Protein AF-A0A543IJ13-F1 (afdb_monomer)

pLDDT: mean 87.51, std 10.5, range [34.16, 97.38]

Secondary structure (DSSP, 8-state):
-B--TT-GGGTS----TTSSSPPP-TT-HHHHHHHHHHS-HHHHHHHHHHHTTTTB-EEHHHHHHHTTS-TT--S-HHHHHHHHGGGHHHHHHHHT---S-EEE--TT--EEE--HHHHHHHHHHHHHHHHHHTTTSEEEEE--HHHHHHHHHHHHHHTTSS-EEEEEGGG-SSHHHHHHHHHHHHT--GGGGS-HHHHHHT--HHHHTPEEEEESGGGTTTTS-HHHHHHHHHHHHHSTT--TTT---EEEEE-HHHHHT-TTTTSTT---EE--

Radius of gyration: 21.51 Å; Cα contacts (8 Å, |Δi|>4): 461; chains: 1; bounding box: 53×35×59 Å

Nearest PDB structures (foldseek):
  4i5o-assembly1_D  TM=5.307E-01  e=1.132E-02  Escherichia coli K-12
  7tjf-assembly1_E  TM=4.800E-01  e=2.286E-02  Saccharomyces cerevisiae
  7tjj-assembly1_E  TM=5.002E-01  e=5.836E-02  Saccharomyces cerevisiae
  9bcx-assembly1_F  TM=4.927E-01  e=5.190E-02  Saccharomyces cerevisiae
  6em9-assembly1_A  TM=2.939E-01  e=2.677E-01  Staphylococcus aureus RF122

Solvent-accessible surface area (backbone atoms only — not comparable to full-atom values): 14849 Å² total; per-residue (Å²): 93,79,47,62,93,84,42,69,61,79,74,70,42,64,61,57,96,55,59,81,40,51,76,75,51,91,90,40,28,71,45,37,38,55,32,56,68,66,47,54,72,66,36,48,51,53,50,31,59,36,41,78,37,38,21,31,48,43,45,38,60,53,54,35,60,77,65,54,74,56,83,82,65,84,62,59,40,68,61,50,50,53,62,50,50,58,58,44,55,58,28,14,63,78,55,65,29,24,52,73,56,51,33,35,80,48,99,94,46,41,31,37,31,17,49,50,70,39,29,50,34,41,46,39,26,52,49,38,52,47,53,62,76,46,45,36,32,79,43,38,38,49,44,55,76,88,49,48,59,58,36,52,58,49,37,36,63,73,53,76,71,50,64,63,26,66,34,60,12,71,65,14,34,32,68,87,43,28,43,47,46,51,26,58,48,59,67,50,62,77,69,29,44,76,41,73,65,42,34,62,73,64,58,43,76,67,56,22,45,26,31,40,37,27,36,49,34,61,32,43,28,61,76,51,57,70,64,62,45,46,54,55,56,44,46,74,43,68,35,95,72,48,30,84,86,60,37,23,23,39,35,33,30,27,38,67,65,48,60,72,69,26,88,54,62,86,45,99,79,40,74,77,70,41,68,104

Organism: NCBI:txid337895

InterPro domains:
  IPR046301 Protein of unknown function DUF6416 [PF19980] (30-128)

Foldseek 3Di:
DFAAQPRCVVVVFPDDPQQPFDADAPVLLVLLLLLLVQADPLLNLLLLVQLVVARDWDFLVRSCVVSVQPVPPPDDSQVSVCVRCVCNSVSCVVSSHGRQKTWHQDPVGIIIHGHNRSSLSNQLNVVLVVLVVPFLEEAAEADDPVSPVVSQVVNCVVVVDDDEFEAEQLQQQAVLRRQVRLCVRLVFDPQLSPDPVSVLVRDDLSSLQYEYEYEVLLSHNNVDDPVVVCVSVCCQRPDVSNSPVRGYYHYYYYHPVSLVVRPCCPPPPHHDYDGD

Structure (mmCIF, N/CA/C/O backbone):
data_AF-A0A543IJ13-F1
#
_entry.id   AF-A0A543IJ13-F1
#
loop_
_atom_site.group_PDB
_atom_site.id
_atom_site.type_symbol
_atom_site.label_atom_id
_atom_site.label_alt_id
_atom_site.label_comp_id
_atom_site.label_asym_id
_atom_site.label_entity_id
_atom_site.label_seq_id
_atom_site.pdbx_PDB_ins_code
_atom_site.Cartn_x
_atom_site.Cartn_y
_atom_site.Cartn_z
_atom_site.occupancy
_atom_site.B_iso_or_equiv
_atom_site.auth_seq_id
_atom_site.auth_comp_id
_atom_site.auth_asym_id
_atom_site.auth_atom_id
_atom_site.pdbx_PDB_model_num
ATOM 1 N N . MET A 1 1 ? 4.426 14.283 -18.426 1.00 91.62 1 MET A N 1
ATOM 2 C CA . MET A 1 1 ? 3.066 14.287 -19.017 1.00 91.62 1 MET A CA 1
ATOM 3 C C . MET A 1 1 ? 2.284 13.151 -18.387 1.00 91.62 1 MET A C 1
ATOM 5 O O . MET A 1 1 ? 2.881 12.101 -18.197 1.00 91.62 1 MET A O 1
ATOM 9 N N . TYR A 1 2 ? 1.014 13.352 -18.040 1.00 95.12 2 TYR A N 1
ATOM 10 C CA . TYR A 1 2 ? 0.152 12.262 -17.576 1.00 95.12 2 TYR A CA 1
ATOM 11 C C . TYR A 1 2 ? -0.467 11.525 -18.770 1.00 95.12 2 TYR A C 1
ATOM 13 O O . TYR A 1 2 ? -0.908 12.168 -19.723 1.00 95.12 2 TYR A O 1
ATOM 21 N N . LEU A 1 3 ? -0.481 10.197 -18.710 1.00 94.69 3 LEU A N 1
ATOM 22 C CA . LEU A 1 3 ? -1.048 9.288 -19.696 1.00 94.69 3 LEU A CA 1
ATOM 23 C C . LEU A 1 3 ? -2.218 8.532 -19.046 1.00 94.69 3 LEU A C 1
ATOM 25 O O . LEU A 1 3 ? -1.965 7.645 -18.226 1.00 94.69 3 LEU A O 1
ATOM 29 N N . PRO A 1 4 ? -3.480 8.852 -19.389 1.00 91.75 4 PRO A N 1
ATOM 30 C CA . PRO A 1 4 ? -4.612 8.028 -18.974 1.00 91.75 4 PRO A CA 1
ATOM 31 C C . PRO A 1 4 ? -4.503 6.618 -19.571 1.00 91.75 4 PRO A C 1
ATOM 33 O O . PRO A 1 4 ? -3.755 6.385 -20.522 1.00 91.75 4 PRO A O 1
ATOM 36 N N . SER A 1 5 ? -5.230 5.659 -19.007 1.00 89.19 5 SER A N 1
ATOM 37 C CA . SER A 1 5 ? -5.077 4.230 -19.314 1.00 89.19 5 SER A CA 1
ATOM 38 C C . SER A 1 5 ? -5.392 3.868 -20.772 1.00 89.19 5 SER A C 1
ATOM 40 O O . SER A 1 5 ? -4.823 2.921 -21.305 1.00 89.19 5 SER A O 1
ATOM 42 N N . ASP A 1 6 ? -6.246 4.645 -21.440 1.00 91.25 6 ASP A N 1
ATOM 43 C CA . ASP A 1 6 ? -6.631 4.500 -22.849 1.00 91.25 6 ASP A CA 1
ATOM 44 C C . ASP A 1 6 ? -5.772 5.340 -23.814 1.00 91.25 6 ASP A C 1
ATOM 46 O O . ASP A 1 6 ? -6.048 5.401 -25.014 1.00 91.25 6 ASP A O 1
ATOM 50 N N . HIS A 1 7 ? -4.717 5.994 -23.318 1.00 93.50 7 HIS A N 1
ATOM 51 C CA . HIS A 1 7 ? -3.883 6.855 -24.146 1.00 93.50 7 HIS A CA 1
ATOM 52 C C . HIS A 1 7 ? -3.109 6.042 -25.205 1.00 93.50 7 HIS A C 1
ATOM 54 O O . HIS A 1 7 ? -2.369 5.122 -24.849 1.00 93.50 7 HIS A O 1
ATOM 60 N N . PRO A 1 8 ? -3.144 6.423 -26.497 1.00 91.75 8 PRO A N 1
ATOM 61 C CA . PRO A 1 8 ? -2.551 5.629 -27.584 1.00 91.75 8 PRO A CA 1
ATOM 62 C C . PRO A 1 8 ? -1.027 5.458 -27.480 1.00 91.75 8 PRO A C 1
ATOM 64 O O . PRO A 1 8 ? -0.465 4.491 -27.986 1.00 91.75 8 PRO A O 1
ATOM 67 N N . LEU A 1 9 ? -0.336 6.368 -26.783 1.00 91.88 9 LEU A N 1
ATOM 68 C CA . LEU A 1 9 ? 1.110 6.243 -26.537 1.00 91.88 9 LEU A CA 1
ATOM 69 C C . LEU A 1 9 ? 1.503 4.973 -25.769 1.00 91.88 9 LEU A C 1
ATOM 71 O O . LEU A 1 9 ? 2.663 4.578 -25.847 1.00 91.88 9 LEU A O 1
ATOM 75 N N . TRP A 1 10 ? 0.587 4.326 -25.036 1.00 91.44 10 TRP A N 1
ATOM 76 C CA . TRP A 1 10 ? 0.884 3.047 -24.380 1.00 91.44 10 TRP A CA 1
ATOM 77 C C . TRP A 1 10 ? 1.229 1.926 -25.365 1.00 91.44 10 TRP A C 1
ATOM 79 O O . TRP A 1 10 ? 1.981 1.013 -24.992 1.00 91.44 10 TRP A O 1
ATOM 89 N N . ASP A 1 11 ? 0.712 2.027 -26.591 1.00 88.50 11 ASP A N 1
ATOM 90 C CA . ASP A 1 11 ? 0.973 1.109 -27.697 1.00 88.50 11 ASP A CA 1
ATOM 91 C C . ASP A 1 11 ? 2.133 1.600 -28.575 1.00 88.50 11 ASP A C 1
ATOM 93 O O . ASP A 1 11 ? 2.956 0.794 -29.002 1.00 88.50 11 ASP A O 1
ATOM 97 N N . ASP A 1 12 ? 2.267 2.915 -28.771 1.00 87.50 12 ASP A N 1
ATOM 98 C CA . ASP A 1 12 ? 3.366 3.529 -29.533 1.00 87.50 12 ASP A CA 1
ATOM 99 C C . ASP A 1 12 ? 4.626 3.744 -28.671 1.00 87.50 12 ASP A C 1
ATOM 101 O O . ASP A 1 12 ? 5.082 4.866 -28.446 1.00 87.50 12 ASP A O 1
ATOM 105 N N . HIS A 1 13 ? 5.158 2.662 -28.098 1.00 87.69 13 HIS A N 1
ATOM 106 C CA . HIS A 1 13 ? 6.337 2.695 -27.228 1.00 87.69 13 HIS A CA 1
ATOM 107 C C . HIS A 1 13 ? 7.629 2.306 -27.953 1.00 87.69 13 HIS A C 1
ATOM 109 O O . HIS A 1 13 ? 7.642 1.474 -28.854 1.00 87.69 13 HIS A O 1
ATOM 115 N N . SER A 1 14 ? 8.771 2.805 -27.473 1.00 86.62 14 SER A N 1
ATOM 116 C CA . SER A 1 14 ? 10.092 2.450 -28.020 1.00 86.62 14 SER A CA 1
ATOM 117 C C . SER A 1 14 ? 10.653 1.123 -27.493 1.00 86.62 14 SER A C 1
ATOM 119 O O . SER A 1 14 ? 11.721 0.688 -27.921 1.00 86.62 14 SER A O 1
ATOM 121 N N . GLY A 1 15 ? 9.959 0.471 -26.555 1.00 77.12 15 GLY A N 1
ATOM 122 C CA . GLY A 1 15 ? 10.337 -0.854 -26.061 1.00 77.12 15 GLY A CA 1
ATOM 123 C C . GLY A 1 15 ? 10.313 -1.916 -27.163 1.00 77.12 15 GLY A C 1
ATOM 124 O O . GLY A 1 15 ? 9.301 -2.074 -27.831 1.00 77.12 15 GLY A O 1
ATOM 125 N N . GLY A 1 16 ? 11.425 -2.633 -27.340 1.00 74.94 16 GLY A N 1
ATOM 126 C CA . GLY A 1 16 ? 11.538 -3.747 -28.288 1.00 74.94 16 GLY A CA 1
ATOM 127 C C . GLY A 1 16 ? 11.198 -5.105 -27.664 1.00 74.94 16 GLY A C 1
ATOM 128 O O . GLY A 1 16 ? 10.380 -5.200 -26.748 1.00 74.94 16 GLY A O 1
ATOM 129 N N . THR A 1 17 ? 11.882 -6.154 -28.130 1.00 66.94 17 THR A N 1
ATOM 130 C CA . THR A 1 17 ? 11.681 -7.547 -27.705 1.00 66.94 17 THR A CA 1
ATOM 131 C C . THR A 1 17 ? 11.654 -7.691 -26.178 1.00 66.94 17 THR A C 1
ATOM 133 O O . THR A 1 17 ? 12.591 -7.283 -25.491 1.00 66.94 17 THR A O 1
ATOM 136 N N . GLY A 1 18 ? 10.573 -8.276 -25.652 1.00 67.12 18 GLY A N 1
ATOM 137 C CA . GLY A 1 18 ? 10.295 -8.405 -24.210 1.00 67.12 18 GLY A CA 1
ATOM 138 C C . GLY A 1 18 ? 9.124 -7.539 -23.730 1.00 67.12 18 GLY A C 1
ATOM 139 O O . GLY A 1 18 ? 8.459 -7.878 -22.752 1.00 67.12 18 GLY A O 1
ATOM 140 N N . HIS A 1 19 ? 8.793 -6.481 -24.472 1.00 80.50 19 HIS A N 1
ATOM 141 C CA . HIS A 1 19 ? 7.595 -5.666 -24.251 1.00 80.50 19 HIS A CA 1
ATOM 142 C C . HIS A 1 19 ? 6.344 -6.179 -24.991 1.00 80.50 19 HIS A C 1
ATOM 144 O O . HIS A 1 19 ? 5.256 -5.639 -24.769 1.00 80.50 19 HIS A O 1
ATOM 150 N N . ASP A 1 20 ? 6.496 -7.234 -25.796 1.00 80.94 20 ASP A N 1
ATOM 151 C CA . ASP A 1 20 ? 5.428 -7.915 -26.548 1.00 80.94 20 ASP A CA 1
ATOM 152 C C . ASP A 1 20 ? 4.672 -8.957 -25.708 1.00 80.94 20 ASP A C 1
ATOM 154 O O . ASP A 1 20 ? 3.621 -9.460 -26.107 1.00 80.94 20 ASP A O 1
ATOM 158 N N . MET A 1 21 ? 5.210 -9.302 -24.534 1.00 86.44 21 MET A N 1
ATOM 159 C CA . MET A 1 21 ? 4.564 -10.227 -23.609 1.00 86.44 21 MET A CA 1
ATOM 160 C C . MET A 1 21 ? 3.260 -9.625 -23.057 1.00 86.44 21 MET A C 1
ATOM 162 O O . MET A 1 21 ? 3.116 -8.398 -22.992 1.00 86.44 21 MET A O 1
ATOM 166 N N . PRO A 1 22 ? 2.306 -10.462 -22.608 1.00 91.88 22 PRO A N 1
ATOM 167 C CA . PRO A 1 22 ? 1.054 -9.985 -22.039 1.00 91.88 22 PRO A CA 1
ATOM 168 C C . PRO A 1 22 ? 1.256 -8.949 -20.927 1.00 91.88 22 PRO A C 1
ATOM 170 O O . PRO A 1 22 ? 2.124 -9.098 -20.060 1.00 91.88 22 PRO A O 1
ATOM 173 N N . ALA A 1 23 ? 0.411 -7.916 -20.940 1.00 93.00 23 ALA A N 1
ATOM 174 C CA . ALA A 1 23 ? 0.326 -6.927 -19.872 1.00 93.00 23 ALA A CA 1
ATOM 175 C C . ALA A 1 23 ? -0.054 -7.567 -18.528 1.00 93.00 23 ALA A C 1
ATOM 177 O O . ALA A 1 23 ? -0.584 -8.684 -18.483 1.00 93.00 23 ALA A O 1
ATOM 178 N N . TRP A 1 24 ? 0.202 -6.831 -17.450 1.00 95.88 24 TRP A N 1
ATOM 179 C CA . TRP A 1 24 ? -0.293 -7.136 -16.111 1.00 95.88 24 TRP A CA 1
ATOM 180 C C . TRP A 1 24 ? -1.793 -6.868 -16.038 1.00 95.88 24 TRP A C 1
ATOM 182 O O . TRP A 1 24 ? -2.280 -5.907 -16.636 1.00 95.88 24 TRP A O 1
ATOM 192 N N . LYS A 1 25 ? -2.519 -7.718 -15.318 1.00 93.88 25 LYS A N 1
ATOM 193 C CA . LYS A 1 25 ? -3.953 -7.566 -15.064 1.00 93.88 25 LYS A CA 1
ATOM 194 C C . LYS A 1 25 ? -4.276 -7.894 -13.610 1.00 93.88 25 LYS A C 1
ATOM 196 O O . LYS A 1 25 ? -3.481 -8.535 -12.928 1.00 93.88 25 LYS A O 1
ATOM 201 N N . ASP A 1 26 ? -5.468 -7.505 -13.170 1.00 90.62 26 ASP A N 1
ATOM 202 C CA . ASP A 1 26 ? -6.018 -7.970 -11.895 1.00 90.62 26 ASP A CA 1
ATOM 203 C C . ASP A 1 26 ? -5.981 -9.511 -11.826 1.00 90.62 26 ASP A C 1
ATOM 205 O O . ASP A 1 26 ? -6.279 -10.198 -12.815 1.00 90.62 26 ASP A O 1
ATOM 209 N N . GLY A 1 27 ? -5.573 -10.050 -10.673 1.00 89.94 27 GLY A N 1
ATOM 210 C CA . GLY A 1 27 ? -5.322 -11.479 -10.472 1.00 89.94 27 GLY A CA 1
ATOM 211 C C . GLY A 1 27 ? -3.883 -11.930 -10.761 1.00 89.94 27 GLY A C 1
ATOM 212 O O . GLY A 1 27 ? -3.590 -13.116 -10.633 1.00 89.94 27 GLY A O 1
ATOM 213 N N . ASP A 1 28 ? -2.980 -11.036 -11.187 1.00 96.19 28 ASP A N 1
ATOM 214 C CA . ASP A 1 28 ? -1.553 -11.349 -11.361 1.00 96.19 28 ASP A CA 1
ATOM 215 C C . ASP A 1 28 ? -0.697 -11.059 -10.113 1.00 96.19 28 ASP A C 1
ATOM 217 O O . ASP A 1 28 ? 0.528 -11.046 -10.218 1.00 96.19 28 ASP A O 1
ATOM 221 N N . GLU A 1 29 ? -1.287 -10.826 -8.939 1.00 94.75 29 GLU A N 1
ATOM 222 C CA . GLU A 1 29 ? -0.564 -10.391 -7.738 1.00 94.75 29 GLU A CA 1
ATOM 223 C C . GLU A 1 29 ? 0.567 -11.357 -7.332 1.00 94.75 29 GLU A C 1
ATOM 225 O O . GLU A 1 29 ? 1.689 -10.915 -7.084 1.00 94.75 29 GLU A O 1
ATOM 230 N N . GLU A 1 30 ? 0.345 -12.676 -7.370 1.00 94.06 30 GLU A N 1
ATOM 231 C CA . GLU A 1 30 ? 1.408 -13.664 -7.108 1.00 94.06 30 GLU A CA 1
ATOM 232 C C . GLU A 1 30 ? 2.579 -13.524 -8.091 1.00 94.06 30 GLU A C 1
ATOM 234 O O . GLU A 1 30 ? 3.752 -13.543 -7.711 1.00 94.06 30 GLU A O 1
ATOM 239 N N . LYS A 1 31 ? 2.272 -13.350 -9.383 1.00 96.88 31 LYS A N 1
ATOM 240 C CA . LYS A 1 31 ? 3.290 -13.154 -10.421 1.00 96.88 31 LYS A CA 1
ATOM 241 C C . LYS A 1 31 ? 4.015 -11.833 -10.224 1.00 96.88 31 LYS A C 1
ATOM 243 O O . LYS A 1 31 ? 5.221 -11.774 -10.443 1.00 96.88 31 LYS A O 1
ATOM 248 N N . ALA A 1 32 ? 3.305 -10.786 -9.818 1.00 97.38 32 ALA A N 1
ATOM 249 C CA . ALA A 1 32 ? 3.890 -9.481 -9.553 1.00 97.38 32 ALA A CA 1
ATOM 250 C C . ALA A 1 32 ? 4.871 -9.565 -8.380 1.00 97.38 32 ALA A C 1
ATOM 252 O O . ALA A 1 32 ? 5.969 -9.016 -8.466 1.00 97.38 32 ALA A O 1
ATOM 253 N N . LEU A 1 33 ? 4.541 -10.338 -7.341 1.00 95.75 33 LEU A N 1
ATOM 254 C CA . LEU A 1 33 ? 5.448 -10.599 -6.229 1.00 95.75 33 LEU A CA 1
ATOM 255 C C . LEU A 1 33 ? 6.685 -11.400 -6.663 1.00 95.75 33 LEU A C 1
ATOM 257 O O . LEU A 1 33 ? 7.807 -11.030 -6.316 1.00 95.75 33 LEU A O 1
ATOM 261 N N . VAL A 1 34 ? 6.517 -12.451 -7.476 1.00 96.75 34 VAL A N 1
ATOM 262 C CA . VAL A 1 34 ? 7.647 -13.208 -8.052 1.00 96.75 34 VAL A CA 1
ATOM 263 C C . VAL A 1 34 ? 8.553 -12.292 -8.879 1.00 96.75 34 VAL A C 1
ATOM 265 O O . VAL A 1 34 ? 9.773 -12.315 -8.711 1.00 96.75 34 VAL A O 1
ATOM 268 N N . TYR A 1 35 ? 7.964 -11.451 -9.734 1.00 97.06 35 TYR A N 1
ATOM 269 C CA . TYR A 1 35 ? 8.696 -10.467 -10.527 1.00 97.06 35 TYR A CA 1
ATOM 270 C C . TYR A 1 35 ? 9.476 -9.510 -9.626 1.00 97.06 35 TYR A C 1
ATOM 272 O O . TYR A 1 35 ? 10.674 -9.319 -9.816 1.00 97.06 35 TYR A O 1
ATOM 280 N N . TRP A 1 36 ? 8.812 -8.930 -8.625 1.00 96.25 36 TRP A N 1
ATOM 281 C CA . TRP A 1 36 ? 9.405 -7.982 -7.686 1.00 96.25 36 TRP A CA 1
ATOM 282 C C . TRP A 1 36 ? 10.585 -8.585 -6.916 1.00 96.25 36 TRP A C 1
ATOM 284 O O . TRP A 1 36 ? 11.642 -7.958 -6.782 1.00 96.25 36 TRP A O 1
ATOM 294 N N . ASN A 1 37 ? 10.439 -9.828 -6.461 1.00 95.12 37 ASN A N 1
ATOM 295 C CA . ASN A 1 37 ? 11.460 -10.525 -5.690 1.00 95.12 37 ASN A CA 1
ATOM 296 C C . ASN A 1 37 ? 12.685 -10.915 -6.530 1.00 95.12 37 ASN A C 1
ATOM 298 O O . ASN A 1 37 ? 13.789 -10.953 -5.988 1.00 95.12 37 ASN A O 1
ATOM 302 N N . ALA A 1 38 ? 12.535 -11.104 -7.844 1.00 95.75 38 ALA A N 1
ATOM 303 C CA . ALA A 1 38 ? 13.654 -11.359 -8.755 1.00 95.75 38 ALA A CA 1
ATOM 304 C C . ALA A 1 38 ? 14.551 -10.125 -9.007 1.00 95.75 38 ALA A C 1
ATOM 306 O O . ALA A 1 38 ? 15.686 -10.259 -9.472 1.00 95.75 38 ALA A O 1
ATOM 307 N N . LEU A 1 39 ? 14.060 -8.918 -8.710 1.00 95.25 39 LEU A N 1
ATOM 308 C CA . LEU A 1 39 ? 14.789 -7.670 -8.935 1.00 95.25 39 LEU A CA 1
ATOM 309 C C . LEU A 1 39 ? 15.797 -7.354 -7.827 1.00 95.25 39 LEU A C 1
ATOM 311 O O . LEU A 1 39 ? 15.605 -7.717 -6.669 1.00 95.25 39 LEU A O 1
ATOM 315 N N . ASP A 1 40 ? 16.849 -6.611 -8.180 1.00 93.88 40 ASP A N 1
ATOM 316 C CA . ASP A 1 40 ? 17.755 -6.005 -7.202 1.00 93.88 40 ASP A CA 1
ATOM 317 C C . ASP A 1 40 ? 17.182 -4.708 -6.602 1.00 93.88 40 ASP A C 1
ATOM 319 O O . ASP A 1 40 ? 16.204 -4.139 -7.096 1.00 93.88 40 ASP A O 1
ATOM 323 N N . ASP A 1 41 ? 17.804 -4.218 -5.528 1.00 93.06 41 ASP A N 1
ATOM 324 C CA . ASP A 1 41 ? 17.305 -3.053 -4.791 1.00 93.06 41 ASP A CA 1
ATOM 325 C C . ASP A 1 41 ? 17.247 -1.779 -5.643 1.00 93.06 41 ASP A C 1
ATOM 327 O O . ASP A 1 41 ? 16.337 -0.967 -5.473 1.00 93.06 41 ASP A O 1
ATOM 331 N N . LYS A 1 42 ? 18.170 -1.607 -6.599 1.00 94.38 42 LYS A N 1
ATOM 332 C CA . LYS A 1 42 ? 18.175 -0.440 -7.496 1.00 94.38 42 LYS A CA 1
ATOM 333 C C . LYS A 1 42 ? 17.016 -0.500 -8.488 1.00 94.38 42 LYS A C 1
ATOM 335 O O . LYS A 1 42 ? 16.341 0.504 -8.700 1.00 94.38 42 LYS A O 1
ATOM 340 N N . SER A 1 43 ? 16.754 -1.673 -9.056 1.00 95.31 43 SER A N 1
ATOM 341 C CA . SER A 1 43 ? 15.622 -1.921 -9.950 1.00 95.31 43 SER A CA 1
ATOM 342 C C . SER A 1 43 ? 14.296 -1.716 -9.224 1.00 95.31 43 SER A C 1
ATOM 344 O O . SER A 1 43 ? 13.419 -1.013 -9.727 1.00 95.31 43 SER A O 1
ATOM 346 N N . ARG A 1 44 ? 14.169 -2.264 -8.007 1.00 95.81 44 ARG A N 1
ATOM 347 C CA . ARG A 1 44 ? 12.997 -2.053 -7.146 1.00 95.81 44 ARG A CA 1
ATOM 348 C C . ARG A 1 44 ? 12.808 -0.578 -6.809 1.00 95.81 44 ARG A C 1
ATOM 350 O O . ARG A 1 44 ? 11.682 -0.103 -6.862 1.00 95.81 44 ARG A O 1
ATOM 357 N N . ALA A 1 45 ? 13.882 0.163 -6.522 1.00 94.88 45 ALA A N 1
ATOM 358 C CA . ALA A 1 45 ? 13.809 1.600 -6.251 1.00 94.88 45 ALA A CA 1
ATOM 359 C C . ALA A 1 45 ? 13.297 2.403 -7.459 1.00 94.88 45 ALA A C 1
ATOM 361 O O . ALA A 1 45 ? 12.479 3.306 -7.286 1.00 94.88 45 ALA A O 1
ATOM 362 N N . VAL A 1 46 ? 13.722 2.053 -8.680 1.00 96.62 46 VAL A N 1
ATOM 363 C CA . VAL A 1 46 ? 13.188 2.667 -9.907 1.00 96.62 46 VAL A CA 1
ATOM 364 C C . VAL A 1 46 ? 11.703 2.359 -10.076 1.00 96.62 46 VAL A C 1
ATOM 366 O O . VAL A 1 46 ? 10.921 3.279 -10.301 1.00 96.62 46 VAL A O 1
ATOM 369 N N . LEU A 1 47 ? 11.292 1.094 -9.943 1.00 96.50 47 LEU A N 1
ATOM 370 C CA . LEU A 1 47 ? 9.882 0.724 -10.102 1.00 96.50 47 LEU A CA 1
ATOM 371 C C . LEU A 1 47 ? 8.991 1.355 -9.035 1.00 96.50 47 LEU A C 1
ATOM 373 O O . LEU A 1 47 ? 7.972 1.932 -9.385 1.00 96.50 47 LEU A O 1
ATOM 377 N N . ARG A 1 48 ? 9.421 1.347 -7.772 1.00 95.19 48 ARG A N 1
ATOM 378 C CA . ARG A 1 48 ? 8.794 2.082 -6.666 1.00 95.19 48 ARG A CA 1
ATOM 379 C C . ARG A 1 48 ? 8.544 3.546 -7.020 1.00 95.19 48 ARG A C 1
ATOM 381 O O . ARG A 1 48 ? 7.437 4.051 -6.863 1.00 95.19 48 ARG A O 1
ATOM 388 N N . TYR A 1 49 ? 9.565 4.224 -7.548 1.00 95.25 49 TYR A N 1
ATOM 389 C CA . TYR A 1 49 ? 9.446 5.626 -7.941 1.00 95.25 49 TYR A CA 1
ATOM 390 C C . TYR A 1 49 ? 8.399 5.842 -9.041 1.00 95.25 49 TYR A C 1
ATOM 392 O O . TYR A 1 49 ? 7.687 6.849 -9.019 1.00 95.25 49 TYR A O 1
ATOM 400 N N . LEU A 1 50 ? 8.321 4.911 -9.998 1.00 96.62 50 LEU A N 1
ATOM 401 C CA . LEU A 1 50 ? 7.349 4.944 -11.088 1.00 96.62 50 LEU A CA 1
ATOM 402 C C . LEU A 1 50 ? 5.932 4.570 -10.625 1.00 96.62 50 LEU A C 1
ATOM 404 O O . LEU A 1 50 ? 4.985 5.177 -11.110 1.00 96.62 50 LEU A O 1
ATOM 408 N N . PHE A 1 51 ? 5.771 3.626 -9.693 1.00 94.69 51 PHE A N 1
ATOM 409 C CA . PHE A 1 51 ? 4.469 3.237 -9.131 1.00 94.69 51 PHE A CA 1
ATOM 410 C C . PHE A 1 51 ? 3.823 4.396 -8.375 1.00 94.69 51 PHE A C 1
ATOM 412 O O . PHE A 1 51 ? 2.716 4.803 -8.719 1.00 94.69 51 PHE A O 1
ATOM 419 N N . GLY A 1 52 ? 4.586 5.067 -7.504 1.00 90.38 52 GLY A N 1
ATOM 420 C CA . GLY A 1 52 ? 4.123 6.272 -6.806 1.00 90.38 52 GLY A CA 1
ATOM 421 C C . GLY A 1 52 ? 3.841 7.481 -7.715 1.00 90.38 52 GLY A C 1
ATOM 422 O O . GLY A 1 52 ? 3.417 8.528 -7.231 1.00 90.38 52 GLY A O 1
ATOM 423 N N . ARG A 1 53 ? 4.106 7.370 -9.024 1.00 93.69 53 ARG A N 1
ATOM 424 C CA . ARG A 1 53 ? 3.769 8.355 -10.066 1.00 93.69 53 ARG A CA 1
ATOM 425 C C . ARG A 1 53 ? 3.139 7.672 -11.279 1.00 93.69 53 ARG A C 1
ATOM 427 O O . ARG A 1 53 ? 3.400 8.062 -12.418 1.00 93.69 53 ARG A O 1
ATOM 434 N N . SER A 1 54 ? 2.343 6.635 -11.050 1.00 94.00 54 SER A N 1
ATOM 435 C CA . SER A 1 54 ? 1.729 5.875 -12.132 1.00 94.00 54 SER A CA 1
ATOM 436 C C . SER A 1 54 ? 0.913 6.781 -13.070 1.00 94.00 54 SER A C 1
ATOM 438 O O . SER A 1 54 ? 0.393 7.835 -12.694 1.00 94.00 54 SER A O 1
ATOM 440 N N . GLY A 1 55 ? 0.921 6.444 -14.357 1.00 95.25 55 GLY A N 1
ATOM 441 C CA . GLY A 1 55 ? 0.413 7.278 -15.446 1.00 95.25 55 GLY A CA 1
ATOM 442 C C . GLY A 1 55 ? 1.318 8.454 -15.836 1.00 95.25 55 GLY A C 1
ATOM 443 O O . GLY A 1 55 ? 1.214 8.943 -16.958 1.00 95.25 55 GLY A O 1
ATOM 444 N N . TRP A 1 56 ? 2.253 8.912 -14.998 1.00 97.12 56 TRP A N 1
ATOM 445 C CA . TRP A 1 56 ? 3.152 10.007 -15.368 1.00 97.12 56 TRP A CA 1
ATOM 446 C C . TRP A 1 56 ? 4.386 9.516 -16.124 1.00 97.12 56 TRP A C 1
ATOM 448 O O . TRP A 1 56 ? 5.115 8.631 -15.683 1.00 97.12 56 TRP A O 1
ATOM 458 N N . GLN A 1 57 ? 4.670 10.161 -17.253 1.00 96.56 57 GLN A N 1
ATOM 459 C CA . GLN A 1 57 ? 5.960 10.062 -17.924 1.00 96.56 57 GLN A CA 1
ATOM 460 C C . GLN A 1 57 ? 7.037 10.790 -17.126 1.00 96.56 57 GLN A C 1
ATOM 462 O O . GLN A 1 57 ? 6.979 12.016 -16.981 1.00 96.56 57 GLN A O 1
ATOM 467 N N . ILE A 1 58 ? 8.038 10.026 -16.697 1.00 97.25 58 ILE A N 1
ATOM 468 C CA . ILE A 1 58 ? 9.203 10.469 -15.936 1.00 97.25 58 ILE A CA 1
ATOM 469 C C . ILE A 1 58 ? 10.446 10.386 -16.820 1.00 97.25 58 ILE A C 1
ATOM 471 O O . ILE A 1 58 ? 10.698 9.374 -17.476 1.00 97.25 58 ILE A O 1
ATOM 475 N N . HIS A 1 59 ? 11.238 11.454 -16.848 1.00 96.25 59 HIS A N 1
ATOM 476 C CA . HIS A 1 59 ? 12.466 11.499 -17.638 1.00 96.25 59 HIS A CA 1
ATOM 477 C C . HIS A 1 59 ? 13.590 10.681 -16.975 1.00 96.25 59 HIS A C 1
ATOM 479 O O . HIS A 1 59 ? 13.745 10.695 -15.755 1.00 96.25 59 HIS A O 1
ATOM 485 N N . ASN A 1 60 ? 14.438 9.998 -17.748 1.00 93.88 60 ASN A N 1
ATOM 486 C CA . ASN A 1 60 ? 15.524 9.181 -17.188 1.00 93.88 60 ASN A CA 1
ATOM 487 C C . ASN A 1 60 ? 16.518 9.978 -16.321 1.00 93.88 60 ASN A C 1
ATOM 489 O O . ASN A 1 60 ? 16.991 9.474 -15.304 1.00 93.88 60 ASN A O 1
ATOM 493 N N . GLY A 1 61 ? 16.800 11.232 -16.679 1.00 93.62 61 GLY A N 1
ATOM 494 C CA . GLY A 1 61 ? 17.642 12.128 -15.889 1.00 93.62 61 GLY A CA 1
ATOM 495 C C . GLY A 1 61 ? 17.023 12.468 -14.534 1.00 93.62 61 GLY A C 1
ATOM 496 O O . GLY A 1 61 ? 17.746 12.606 -13.550 1.00 93.62 61 GLY A O 1
ATOM 497 N N . GLU A 1 62 ? 15.691 12.538 -14.461 1.00 95.00 62 GLU A N 1
ATOM 498 C CA . GLU A 1 62 ? 14.974 12.694 -13.196 1.00 95.00 62 GLU A CA 1
ATOM 499 C C . GLU A 1 62 ? 15.131 11.441 -12.335 1.00 95.00 62 GLU A C 1
ATOM 501 O O . GLU A 1 62 ? 15.533 11.564 -11.183 1.00 95.00 62 GLU A O 1
ATOM 506 N N . LEU A 1 63 ? 14.928 10.244 -12.898 1.00 94.94 63 LEU A N 1
ATOM 507 C CA . LEU A 1 63 ? 15.106 8.978 -12.175 1.00 94.94 63 LEU A CA 1
ATOM 508 C C . LEU A 1 63 ? 16.519 8.840 -11.596 1.00 94.94 63 LEU A C 1
ATOM 510 O O . LEU A 1 63 ? 16.678 8.572 -10.407 1.00 94.94 63 LEU A O 1
ATOM 514 N N . VAL A 1 64 ? 17.551 9.064 -12.415 1.00 94.00 64 VAL A N 1
ATOM 515 C CA . VAL A 1 64 ? 18.953 8.942 -11.982 1.00 94.00 64 VAL A CA 1
ATOM 516 C C . VAL A 1 64 ? 19.284 9.942 -10.880 1.00 94.00 64 VAL A C 1
ATOM 518 O O . VAL A 1 64 ? 19.941 9.573 -9.906 1.00 94.00 64 VAL A O 1
ATOM 521 N N . LYS A 1 65 ? 18.802 11.184 -11.006 1.00 92.81 65 LYS A N 1
ATOM 522 C CA . LYS A 1 65 ? 19.024 12.240 -10.015 1.00 92.81 65 LYS A CA 1
ATOM 523 C C . LYS A 1 65 ? 18.288 11.960 -8.705 1.00 92.81 65 LYS A C 1
ATOM 525 O O . LYS A 1 65 ? 18.904 12.015 -7.648 1.00 92.81 65 LYS A O 1
ATOM 530 N N . GLN A 1 66 ? 16.989 11.676 -8.770 1.00 93.56 66 GLN A N 1
ATOM 531 C CA . GLN A 1 66 ? 16.131 11.514 -7.591 1.00 93.56 66 GLN A CA 1
ATOM 53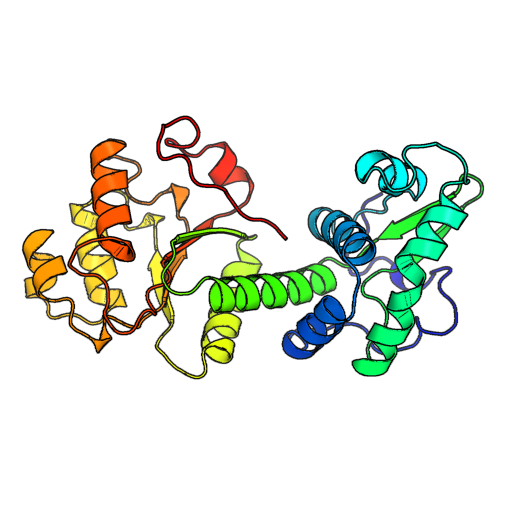2 C C . GLN A 1 66 ? 16.480 10.263 -6.785 1.00 93.56 66 GLN A C 1
ATOM 534 O O . GLN A 1 66 ? 16.349 10.261 -5.566 1.00 93.56 66 GLN A O 1
ATOM 539 N N . LEU A 1 67 ? 16.956 9.213 -7.456 1.00 94.12 67 LEU A N 1
ATOM 540 C CA . LEU A 1 67 ? 17.326 7.950 -6.819 1.00 94.12 67 LEU A CA 1
ATOM 541 C C . LEU A 1 67 ? 18.834 7.821 -6.561 1.00 94.12 67 LEU A C 1
ATOM 543 O O . LEU A 1 67 ? 19.279 6.778 -6.088 1.00 94.12 67 LEU A O 1
ATOM 547 N N . GLY A 1 68 ? 19.631 8.845 -6.893 1.00 92.81 68 GLY A N 1
ATOM 548 C CA . GLY A 1 68 ? 21.081 8.840 -6.677 1.00 92.81 68 GLY A CA 1
ATOM 549 C C . GLY A 1 68 ? 21.791 7.646 -7.326 1.00 92.81 68 GLY A C 1
ATOM 550 O O . GLY A 1 68 ? 22.704 7.077 -6.732 1.00 92.81 68 GLY A O 1
ATOM 551 N N . LEU A 1 69 ? 21.360 7.224 -8.522 1.00 91.12 69 LEU A N 1
ATOM 552 C CA . LEU A 1 69 ? 21.827 5.971 -9.144 1.00 91.12 69 LEU A CA 1
ATOM 553 C C . LEU A 1 69 ? 23.278 6.041 -9.645 1.00 91.12 69 LEU A C 1
ATOM 555 O O . LEU A 1 69 ? 23.920 4.998 -9.799 1.00 91.12 69 LEU A O 1
ATOM 559 N N . ASP A 1 70 ? 23.782 7.253 -9.884 1.00 89.81 70 ASP A N 1
ATOM 560 C CA . ASP A 1 70 ? 25.167 7.543 -10.264 1.00 89.81 70 ASP A CA 1
ATOM 561 C C . ASP A 1 70 ? 25.689 8.767 -9.487 1.00 89.81 70 ASP A C 1
ATOM 563 O O . ASP A 1 70 ? 25.735 9.876 -10.023 1.00 89.81 70 ASP A O 1
ATOM 567 N N . PRO A 1 71 ? 26.048 8.600 -8.201 1.00 84.94 71 PRO A N 1
ATOM 568 C CA . PRO A 1 71 ? 26.437 9.716 -7.336 1.00 84.94 71 PRO A CA 1
ATOM 569 C C . PRO A 1 71 ? 27.735 10.400 -7.788 1.00 84.94 71 PRO A C 1
ATOM 571 O O . PRO A 1 71 ? 27.974 11.555 -7.451 1.00 84.94 71 PRO A O 1
ATOM 574 N N . GLU A 1 72 ? 28.570 9.703 -8.560 1.00 85.56 72 GLU A N 1
ATOM 575 C CA . GLU A 1 72 ? 29.830 10.230 -9.086 1.00 85.56 72 GLU A CA 1
ATOM 576 C C . GLU A 1 72 ? 29.660 10.938 -10.443 1.00 85.56 72 GLU A C 1
ATOM 578 O O . GLU A 1 72 ? 30.616 11.540 -10.932 1.00 85.56 72 GLU A O 1
ATOM 583 N N . GLY A 1 73 ? 28.474 10.856 -11.064 1.00 83.81 73 GLY A N 1
ATOM 584 C CA . GLY A 1 73 ? 28.160 11.500 -12.345 1.00 83.81 73 GLY A CA 1
ATOM 585 C C . GLY A 1 73 ? 29.039 11.040 -13.511 1.00 83.81 73 GLY A C 1
ATOM 586 O O . GLY A 1 73 ? 29.330 11.822 -14.416 1.00 83.81 73 GLY A O 1
ATOM 587 N N . ARG A 1 74 ? 29.519 9.792 -13.477 1.00 82.75 74 ARG A N 1
ATOM 588 C CA . ARG A 1 74 ? 30.491 9.262 -14.449 1.00 82.75 74 ARG A CA 1
ATOM 589 C C . ARG A 1 74 ? 29.841 8.748 -15.730 1.00 82.75 74 ARG A C 1
ATOM 591 O O . ARG A 1 74 ? 30.539 8.548 -16.724 1.00 82.75 74 ARG A O 1
ATOM 598 N N . LYS A 1 75 ? 28.534 8.487 -15.720 1.00 83.44 75 LYS A N 1
ATOM 599 C CA . LYS A 1 75 ? 27.785 7.925 -16.849 1.00 83.44 75 LYS A CA 1
ATOM 600 C C . LYS A 1 75 ? 26.624 8.842 -17.220 1.00 83.44 75 LYS A C 1
ATOM 602 O O . LYS A 1 75 ? 26.043 9.525 -16.385 1.00 83.44 75 LYS A O 1
ATOM 607 N N . ASN A 1 76 ? 26.241 8.832 -18.496 1.00 87.69 76 ASN A N 1
ATOM 608 C CA . ASN A 1 76 ? 25.011 9.502 -18.904 1.00 87.69 76 ASN A CA 1
ATOM 609 C C . ASN A 1 76 ? 23.782 8.735 -18.371 1.00 87.69 76 ASN A C 1
ATOM 611 O O . ASN A 1 76 ? 23.798 7.509 -18.223 1.00 87.69 76 ASN A O 1
ATOM 615 N N . ALA A 1 77 ? 22.697 9.461 -18.098 1.00 87.25 77 ALA A N 1
ATOM 616 C CA . ALA A 1 77 ? 21.496 8.891 -17.488 1.00 87.25 77 ALA A CA 1
ATOM 617 C C . ALA A 1 77 ? 20.900 7.675 -18.239 1.00 87.25 77 ALA A C 1
ATOM 619 O O . ALA A 1 77 ? 20.522 6.714 -17.564 1.00 87.25 77 ALA A O 1
ATOM 620 N N . PRO A 1 78 ? 20.862 7.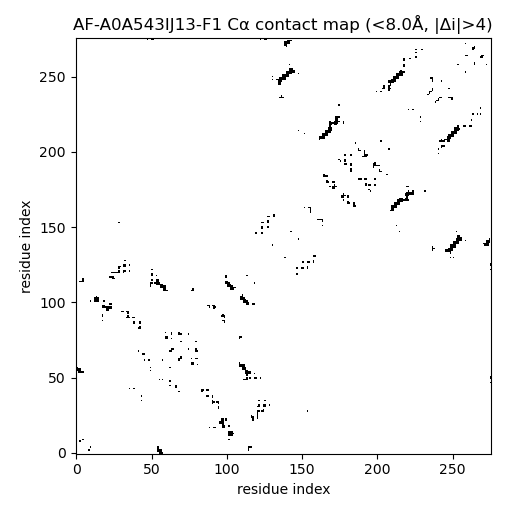636 -19.592 1.00 87.44 78 PRO A N 1
ATOM 621 C CA . PRO A 1 78 ? 20.403 6.452 -20.317 1.00 87.44 78 PRO A CA 1
ATOM 622 C C . PRO A 1 78 ? 21.203 5.184 -19.990 1.00 87.44 78 PRO A C 1
ATOM 624 O O . PRO A 1 78 ? 20.604 4.148 -19.712 1.00 87.44 78 PRO A O 1
ATOM 627 N N . ASN A 1 79 ? 22.542 5.254 -19.965 1.00 88.06 79 ASN A N 1
ATOM 628 C CA . ASN A 1 79 ? 23.378 4.076 -19.710 1.00 88.06 79 ASN A CA 1
ATOM 629 C C . ASN A 1 79 ? 23.287 3.612 -18.254 1.00 88.06 79 ASN A C 1
ATOM 631 O O . ASN A 1 79 ? 23.351 2.412 -17.985 1.00 88.06 79 ASN A O 1
ATOM 635 N N . VAL A 1 80 ? 23.133 4.549 -17.311 1.00 90.50 80 VAL A N 1
ATOM 636 C CA . VAL A 1 80 ? 22.889 4.216 -15.899 1.00 90.50 80 VAL A CA 1
ATOM 637 C C . VAL A 1 80 ? 21.590 3.432 -15.775 1.00 90.50 80 VAL A C 1
ATOM 639 O O . VAL A 1 80 ? 21.582 2.339 -15.211 1.00 90.50 80 VAL A O 1
ATOM 642 N N . LEU A 1 81 ? 20.505 3.966 -16.338 1.00 91.56 81 LEU A N 1
ATOM 643 C CA . LEU A 1 81 ? 19.182 3.377 -16.194 1.00 91.56 81 LEU A CA 1
ATOM 644 C C . LEU A 1 81 ? 19.054 2.042 -16.940 1.00 91.56 81 LEU A C 1
ATOM 646 O O . LEU A 1 81 ? 18.490 1.104 -16.387 1.00 91.56 81 LEU A O 1
ATOM 650 N N . ALA A 1 82 ? 19.638 1.911 -18.135 1.00 88.00 82 ALA A N 1
ATOM 651 C CA . ALA A 1 82 ? 19.698 0.637 -18.855 1.00 88.00 82 ALA A CA 1
ATOM 652 C C . ALA A 1 82 ? 20.458 -0.438 -18.060 1.00 88.00 82 ALA A C 1
ATOM 654 O O . ALA A 1 82 ? 20.029 -1.587 -18.006 1.00 88.00 82 ALA A O 1
ATOM 655 N N . GLY A 1 83 ? 21.558 -0.058 -17.398 1.00 89.56 83 GLY A N 1
ATOM 656 C CA . GLY A 1 83 ? 22.306 -0.961 -16.525 1.00 89.56 83 GLY A CA 1
ATOM 657 C C . GLY A 1 83 ? 21.503 -1.404 -15.300 1.00 89.56 83 GLY A C 1
ATOM 658 O O . GLY A 1 83 ? 21.530 -2.583 -14.958 1.00 89.56 83 GLY A O 1
ATOM 659 N N . VAL A 1 84 ? 20.769 -0.482 -14.665 1.00 92.50 84 VAL A N 1
ATOM 660 C CA . VAL A 1 84 ? 19.883 -0.796 -13.530 1.00 92.50 84 VAL A CA 1
ATOM 661 C C . VAL A 1 84 ? 18.750 -1.719 -13.966 1.00 92.50 84 VAL A C 1
ATOM 663 O O . VAL A 1 84 ? 18.506 -2.729 -13.326 1.00 92.50 84 VAL A O 1
ATOM 666 N N . LEU A 1 85 ? 18.099 -1.431 -15.090 1.00 90.88 85 LEU A N 1
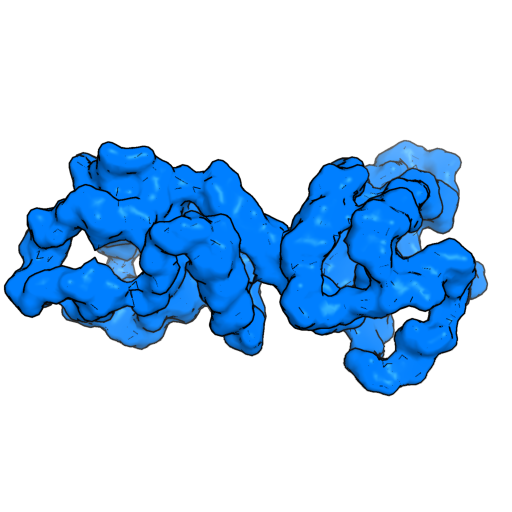ATOM 667 C CA . LEU A 1 85 ? 16.938 -2.187 -15.557 1.00 90.88 85 LEU A CA 1
ATOM 668 C C . LEU A 1 85 ? 17.300 -3.470 -16.320 1.00 90.88 85 LEU A C 1
ATOM 670 O O . LEU A 1 85 ? 16.423 -4.083 -16.912 1.00 90.88 85 LEU A O 1
ATOM 674 N N . ASN A 1 86 ? 18.553 -3.923 -16.306 1.00 85.81 86 ASN A N 1
ATOM 675 C CA . ASN A 1 86 ? 18.974 -5.070 -17.115 1.00 85.81 86 ASN A CA 1
ATOM 676 C C . ASN A 1 86 ? 18.219 -6.374 -16.761 1.00 85.81 86 ASN A C 1
ATOM 678 O O . ASN A 1 86 ? 17.912 -7.181 -17.634 1.00 85.81 86 ASN A O 1
ATOM 682 N N . ARG A 1 87 ? 17.845 -6.560 -15.487 1.00 84.00 87 ARG A N 1
ATOM 683 C CA . ARG A 1 87 ? 17.177 -7.786 -15.000 1.00 84.00 87 ARG A CA 1
ATOM 684 C C . ARG A 1 87 ? 15.660 -7.822 -15.193 1.00 84.00 87 ARG A C 1
ATOM 686 O O . ARG A 1 87 ? 15.034 -8.849 -14.946 1.00 84.00 87 ARG A O 1
ATOM 693 N N . VAL A 1 88 ? 15.047 -6.730 -15.649 1.00 90.12 88 VAL A N 1
ATOM 694 C CA . VAL A 1 88 ? 13.579 -6.640 -15.773 1.00 90.12 88 VAL A CA 1
ATOM 695 C C . VAL A 1 88 ? 13.021 -7.609 -16.816 1.00 90.12 88 VAL A C 1
ATOM 697 O O . VAL A 1 88 ? 11.936 -8.156 -16.644 1.00 90.12 88 VAL A O 1
ATOM 700 N N . ASN A 1 89 ? 13.792 -7.881 -17.870 1.00 87.06 89 ASN A N 1
ATOM 701 C CA . ASN A 1 89 ? 13.393 -8.815 -18.920 1.00 87.06 89 ASN A CA 1
ATOM 702 C C . ASN A 1 89 ? 13.454 -10.272 -18.444 1.00 87.06 89 ASN A C 1
ATOM 704 O O . ASN A 1 89 ? 12.573 -11.058 -18.779 1.00 87.06 89 ASN A O 1
ATOM 708 N N . GLU A 1 90 ? 14.451 -10.625 -17.628 1.00 89.69 90 GLU A N 1
ATOM 709 C CA . GLU A 1 90 ? 14.570 -11.959 -17.025 1.00 89.69 90 GLU A CA 1
ATOM 710 C C . GLU A 1 90 ? 13.403 -12.226 -16.063 1.00 89.69 90 GLU A C 1
ATOM 712 O O . GLU A 1 90 ? 12.741 -13.260 -16.161 1.00 89.69 90 GLU A O 1
ATOM 717 N N . ALA A 1 91 ? 13.076 -11.253 -15.205 1.00 91.62 91 ALA A N 1
ATOM 718 C CA . ALA A 1 91 ? 11.911 -11.323 -14.320 1.00 91.62 91 ALA A CA 1
ATOM 719 C C . ALA A 1 91 ? 10.589 -11.429 -15.110 1.00 91.62 91 ALA A C 1
ATOM 721 O O . ALA A 1 91 ? 9.680 -12.180 -14.738 1.00 91.62 91 ALA A O 1
ATOM 722 N N . GLY A 1 92 ? 10.488 -10.721 -16.239 1.00 90.38 92 GLY A N 1
ATOM 723 C CA . GLY A 1 92 ? 9.346 -10.822 -17.148 1.00 90.38 92 GLY A CA 1
ATOM 724 C C . GLY A 1 92 ? 9.202 -12.221 -17.750 1.00 90.38 92 GLY A C 1
ATOM 725 O O . GLY A 1 92 ? 8.122 -12.814 -17.717 1.00 90.38 92 GLY A O 1
ATOM 726 N N . ALA A 1 93 ? 10.310 -12.807 -18.212 1.00 89.81 93 ALA A N 1
ATOM 727 C CA . ALA A 1 93 ? 10.331 -14.165 -18.746 1.00 89.81 93 ALA A CA 1
ATOM 728 C C . ALA A 1 93 ? 9.894 -15.212 -17.704 1.00 89.81 93 ALA A C 1
ATOM 730 O O . ALA A 1 93 ? 9.106 -16.096 -18.033 1.00 89.81 93 ALA A O 1
ATOM 731 N N . MET A 1 94 ? 10.329 -15.081 -16.443 1.00 92.12 94 MET A N 1
ATOM 732 C CA . MET A 1 94 ? 9.930 -15.981 -15.347 1.00 92.12 94 MET A CA 1
ATOM 733 C C . MET A 1 94 ? 8.424 -15.962 -15.061 1.00 92.12 94 MET A C 1
ATOM 735 O O . MET A 1 94 ? 7.851 -16.970 -14.658 1.00 92.12 94 MET A O 1
ATOM 739 N N . THR A 1 95 ? 7.782 -14.812 -15.251 1.00 93.81 95 THR A N 1
ATOM 740 C CA . THR A 1 95 ? 6.368 -14.602 -14.905 1.00 93.81 95 THR A CA 1
ATOM 741 C C . THR A 1 95 ? 5.432 -14.706 -16.106 1.00 93.81 95 THR A C 1
ATOM 743 O O . THR A 1 95 ? 4.207 -14.717 -15.950 1.00 93.81 95 THR A O 1
ATOM 746 N N . GLY A 1 96 ? 5.993 -14.802 -17.316 1.00 93.50 96 GLY A N 1
ATOM 747 C CA . GLY A 1 96 ? 5.242 -14.748 -18.567 1.00 93.50 96 GLY A CA 1
ATOM 748 C C . GLY A 1 96 ? 4.577 -13.388 -18.802 1.00 93.50 96 GLY A C 1
ATOM 749 O O . GLY A 1 96 ? 3.565 -13.318 -19.500 1.00 93.50 96 GLY A O 1
ATOM 750 N N . ARG A 1 97 ? 5.108 -12.319 -18.195 1.00 95.12 97 ARG A N 1
ATOM 751 C CA . ARG A 1 97 ? 4.588 -10.948 -18.274 1.00 95.12 97 ARG A CA 1
ATOM 752 C C . ARG A 1 97 ? 5.649 -10.006 -18.826 1.00 95.12 97 ARG A C 1
ATOM 754 O O . ARG A 1 97 ? 6.845 -10.237 -18.680 1.00 95.12 97 ARG A O 1
ATOM 761 N N . ARG A 1 98 ? 5.213 -8.924 -19.470 1.00 92.94 98 ARG A N 1
ATOM 762 C CA . ARG A 1 98 ? 6.128 -7.846 -19.885 1.00 92.94 98 ARG A CA 1
ATOM 763 C C . ARG A 1 98 ? 6.643 -7.061 -18.671 1.00 92.94 98 ARG A C 1
ATOM 765 O O . ARG A 1 98 ? 5.978 -7.065 -17.633 1.00 92.94 98 ARG A O 1
ATOM 772 N N . PRO A 1 99 ? 7.749 -6.304 -18.790 1.00 94.44 99 PRO A N 1
ATOM 773 C CA . PRO A 1 99 ? 8.116 -5.325 -17.771 1.00 94.44 99 PRO A CA 1
ATOM 774 C C . PRO A 1 99 ? 6.939 -4.382 -17.446 1.00 94.44 99 PRO A C 1
ATOM 776 O O . PRO A 1 99 ? 6.184 -4.017 -18.353 1.00 94.44 99 PRO A O 1
ATOM 779 N N . PRO A 1 100 ? 6.754 -3.959 -16.181 1.00 95.56 100 PRO A N 1
ATOM 780 C CA . PRO A 1 100 ? 5.574 -3.206 -15.751 1.00 95.56 100 PRO A CA 1
ATOM 781 C C . PRO A 1 100 ? 5.546 -1.753 -16.241 1.00 95.56 100 PRO A C 1
ATOM 783 O O . PRO A 1 100 ? 4.606 -1.027 -15.947 1.00 95.56 100 PRO A O 1
ATOM 786 N N . PHE A 1 101 ? 6.550 -1.313 -16.997 1.00 95.25 101 PHE A N 1
ATOM 787 C CA . PHE A 1 101 ? 6.642 0.037 -17.543 1.00 95.25 101 PHE A CA 1
ATOM 788 C C . PHE A 1 101 ? 6.702 0.023 -19.074 1.00 95.25 101 PHE A C 1
ATOM 790 O O . PHE A 1 101 ? 7.062 -0.972 -19.707 1.00 95.25 101 PHE A O 1
ATOM 797 N N . ARG A 1 102 ? 6.397 1.172 -19.673 1.00 94.75 102 ARG A N 1
ATOM 798 C CA . ARG A 1 102 ? 6.736 1.524 -21.055 1.00 94.75 102 ARG A CA 1
ATOM 799 C C . ARG A 1 102 ? 7.788 2.619 -21.057 1.00 94.75 102 ARG A C 1
ATOM 801 O O . ARG A 1 102 ? 7.942 3.343 -20.071 1.00 94.75 102 ARG A O 1
ATOM 808 N N . TRP A 1 103 ? 8.501 2.736 -22.170 1.00 94.56 103 TRP A N 1
ATOM 809 C CA . TRP A 1 103 ? 9.427 3.835 -22.379 1.00 94.56 103 TRP A CA 1
ATOM 810 C C . TRP A 1 103 ? 9.400 4.338 -23.819 1.00 94.56 103 TRP A C 1
ATOM 812 O O . TRP A 1 103 ? 9.073 3.592 -24.744 1.00 94.56 103 TRP A O 1
ATOM 822 N N . TRP A 1 104 ? 9.760 5.607 -23.983 1.00 94.25 104 TRP A N 1
ATOM 823 C CA . TRP A 1 104 ? 9.803 6.315 -25.259 1.00 94.25 104 TRP A CA 1
ATOM 824 C C . TRP A 1 104 ? 11.140 7.027 -25.395 1.00 94.25 104 TRP A C 1
ATOM 826 O O . TRP A 1 104 ? 11.556 7.747 -24.482 1.00 94.25 104 TRP A O 1
ATOM 836 N N . ALA A 1 105 ? 11.817 6.817 -26.520 1.00 91.81 105 ALA A N 1
ATOM 837 C CA . ALA A 1 105 ? 13.003 7.576 -26.876 1.00 91.81 105 ALA A CA 1
ATOM 838 C C . ALA A 1 105 ? 12.634 9.047 -27.127 1.00 91.81 105 ALA A C 1
ATOM 840 O O . ALA A 1 105 ? 11.566 9.356 -27.650 1.00 91.81 105 ALA A O 1
ATOM 841 N N . GLY A 1 106 ? 13.535 9.952 -26.767 1.00 88.50 106 GLY A N 1
ATOM 842 C CA . GLY A 1 106 ? 13.430 11.378 -27.050 1.00 88.50 106 GLY A CA 1
ATOM 843 C C . GLY A 1 106 ? 14.818 11.957 -27.291 1.00 88.50 106 GLY A C 1
ATOM 844 O O . GLY A 1 106 ? 15.814 11.378 -26.851 1.00 88.50 106 GLY A O 1
ATOM 845 N N . GLU A 1 107 ? 14.887 13.087 -27.993 1.00 85.44 107 GLU A N 1
ATOM 846 C CA . GLU A 1 107 ? 16.154 13.764 -28.314 1.00 85.44 107 GLU A CA 1
ATOM 847 C C . GLU A 1 107 ? 16.933 14.174 -27.054 1.00 85.44 107 GLU A C 1
ATOM 849 O O . GLU A 1 107 ? 18.162 14.133 -27.035 1.00 85.44 107 GLU A O 1
ATOM 854 N N . ASP A 1 108 ? 16.217 14.519 -25.982 1.00 88.44 108 ASP A N 1
ATOM 855 C CA . ASP A 1 108 ? 16.759 14.928 -24.684 1.00 88.44 108 ASP A CA 1
ATOM 856 C C . ASP A 1 108 ? 16.950 13.768 -23.690 1.00 88.44 108 ASP A C 1
ATOM 858 O O . ASP A 1 108 ? 17.548 13.948 -22.626 1.00 88.44 108 ASP A O 1
ATOM 862 N N . GLY A 1 109 ? 16.494 12.567 -24.050 1.00 89.00 109 GLY A N 1
ATOM 863 C CA . GLY A 1 109 ? 16.532 11.378 -23.211 1.00 89.00 109 GLY A CA 1
ATOM 864 C C . GLY A 1 109 ? 15.232 10.577 -23.258 1.00 89.00 109 GLY A C 1
ATOM 865 O O . GLY A 1 109 ? 14.223 10.975 -23.841 1.00 89.00 109 GLY A O 1
ATOM 866 N N . ALA A 1 110 ? 15.270 9.390 -22.652 1.00 93.62 110 ALA A N 1
ATOM 867 C CA . ALA A 1 110 ? 14.128 8.489 -22.620 1.00 93.62 110 ALA A CA 1
ATOM 868 C C . ALA A 1 110 ? 13.165 8.848 -21.482 1.00 93.62 110 ALA A C 1
ATOM 870 O O . ALA A 1 110 ? 13.583 9.227 -20.383 1.00 93.62 110 ALA A O 1
ATOM 871 N N . ARG A 1 111 ? 11.869 8.675 -21.740 1.00 95.88 111 ARG A N 1
ATOM 872 C CA . ARG A 1 111 ? 10.787 8.837 -20.760 1.00 95.88 111 ARG A CA 1
ATOM 873 C C . ARG A 1 111 ? 10.204 7.475 -20.417 1.00 95.88 111 ARG A C 1
ATOM 875 O O . ARG A 1 111 ? 10.063 6.649 -21.309 1.00 95.88 111 ARG A O 1
ATOM 882 N N . TYR A 1 112 ? 9.858 7.260 -19.154 1.00 96.69 112 TYR A N 1
ATOM 883 C CA . TYR A 1 112 ? 9.343 6.001 -18.617 1.00 96.69 112 TYR A CA 1
ATOM 884 C C . TYR A 1 112 ? 8.012 6.254 -17.922 1.00 96.69 112 TYR A C 1
ATOM 886 O O . TYR A 1 112 ? 7.859 7.279 -17.263 1.00 96.69 112 TYR A O 1
ATOM 894 N N . ALA A 1 113 ? 7.063 5.334 -18.046 1.00 97.00 113 ALA A N 1
ATOM 895 C CA . ALA A 1 113 ? 5.805 5.394 -17.307 1.00 97.00 113 ALA A CA 1
ATOM 896 C C . ALA A 1 113 ? 5.278 3.989 -17.015 1.00 97.00 113 ALA A C 1
ATOM 898 O O . ALA A 1 113 ? 5.538 3.051 -17.769 1.00 97.00 113 ALA A O 1
ATOM 899 N N . VAL A 1 114 ? 4.505 3.858 -15.942 1.00 96.88 114 VAL A N 1
ATOM 900 C CA . VAL A 1 114 ? 3.784 2.633 -15.572 1.00 96.88 114 VAL A CA 1
ATOM 901 C C . VAL A 1 114 ? 2.282 2.917 -15.659 1.00 96.88 114 VAL A C 1
ATOM 903 O O . VAL A 1 114 ? 1.862 3.927 -15.095 1.00 96.88 114 VAL A O 1
ATOM 906 N N . PRO A 1 115 ? 1.467 2.087 -16.337 1.00 95.62 115 PRO A N 1
ATOM 907 C CA . PRO A 1 115 ? 0.008 2.213 -16.286 1.00 95.62 115 PRO A CA 1
ATOM 908 C C . PRO A 1 115 ? -0.515 2.119 -14.846 1.00 95.62 115 PRO A C 1
ATOM 910 O O . PRO A 1 115 ? -0.003 1.313 -14.069 1.00 95.62 115 PRO A O 1
ATOM 913 N N . VAL A 1 116 ? -1.540 2.898 -14.495 1.00 93.12 116 VAL A N 1
ATOM 914 C CA . VAL A 1 116 ? -2.084 2.978 -13.121 1.00 93.12 116 VAL A CA 1
ATOM 915 C C . VAL A 1 116 ? -2.497 1.600 -12.600 1.00 93.12 116 VAL A C 1
ATOM 917 O O . VAL A 1 116 ? -2.133 1.194 -11.503 1.00 93.12 116 VAL A O 1
ATOM 920 N N . GLU A 1 117 ? -3.157 0.825 -13.444 1.00 92.56 117 GLU A N 1
ATOM 921 C CA . GLU A 1 117 ? -3.677 -0.507 -13.156 1.00 92.56 117 GLU A CA 1
ATOM 922 C C . GLU A 1 117 ? -2.542 -1.518 -12.968 1.00 92.56 117 GLU A C 1
ATOM 924 O O . GLU A 1 117 ? -2.643 -2.435 -12.161 1.00 92.56 117 GLU A O 1
ATOM 929 N N . THR A 1 118 ? -1.432 -1.340 -13.692 1.00 95.56 118 THR A N 1
ATOM 930 C CA . THR A 1 118 ? -0.232 -2.162 -13.496 1.00 95.56 118 THR A CA 1
ATOM 931 C C . THR A 1 118 ? 0.435 -1.830 -12.166 1.00 95.56 118 THR A C 1
ATOM 933 O O . THR A 1 118 ? 0.791 -2.754 -11.441 1.00 95.56 118 THR A O 1
ATOM 936 N N . ALA A 1 119 ? 0.582 -0.544 -11.824 1.00 94.88 119 ALA A N 1
ATOM 937 C CA . ALA A 1 119 ? 1.111 -0.144 -10.520 1.00 94.88 119 ALA A CA 1
ATOM 938 C C . ALA A 1 119 ? 0.259 -0.726 -9.385 1.00 94.88 119 ALA A C 1
ATOM 940 O O . ALA A 1 119 ? 0.814 -1.372 -8.505 1.00 94.88 119 ALA A O 1
ATOM 941 N N . ALA A 1 120 ? -1.069 -0.625 -9.478 1.00 92.31 120 ALA A N 1
ATOM 942 C CA . ALA A 1 120 ? -1.998 -1.154 -8.483 1.00 92.31 120 ALA A CA 1
ATOM 943 C C . ALA A 1 120 ? -1.809 -2.661 -8.206 1.00 92.31 120 ALA A C 1
ATOM 945 O O . ALA A 1 120 ? -1.805 -3.080 -7.051 1.00 92.31 120 ALA A O 1
ATOM 946 N N . VAL A 1 121 ? -1.584 -3.489 -9.238 1.00 94.81 121 VAL A N 1
ATOM 947 C CA . VAL A 1 121 ? -1.315 -4.934 -9.064 1.00 94.81 121 VAL A CA 1
ATOM 948 C C . VAL A 1 121 ? -0.044 -5.172 -8.244 1.00 94.81 121 VAL A C 1
ATOM 950 O O . VAL A 1 121 ? -0.052 -5.956 -7.294 1.00 94.81 121 VAL A O 1
ATOM 953 N N . PHE A 1 122 ? 1.051 -4.492 -8.593 1.00 95.38 122 PHE A N 1
ATOM 954 C CA . PHE A 1 122 ? 2.298 -4.586 -7.829 1.00 95.38 122 PHE A CA 1
ATOM 955 C C . PHE A 1 122 ? 2.135 -4.027 -6.424 1.00 95.38 122 PHE A C 1
ATOM 957 O O . PHE A 1 122 ? 2.711 -4.568 -5.479 1.00 95.38 122 PHE A O 1
ATOM 964 N N . GLU A 1 123 ? 1.342 -2.966 -6.292 1.00 92.31 123 GLU A N 1
ATOM 965 C CA . GLU A 1 123 ? 1.127 -2.313 -5.023 1.00 92.31 123 GLU A CA 1
ATOM 966 C C . GLU A 1 123 ? 0.423 -3.232 -4.026 1.00 92.31 123 GLU A C 1
ATOM 968 O O . GLU A 1 123 ? 0.912 -3.462 -2.919 1.00 92.31 123 GLU A O 1
ATOM 973 N N . ARG A 1 124 ? -0.671 -3.863 -4.459 1.00 92.00 124 ARG A N 1
ATOM 974 C CA . ARG A 1 124 ? -1.383 -4.865 -3.660 1.00 92.00 124 ARG A CA 1
ATOM 975 C C . ARG A 1 124 ? -0.483 -6.038 -3.285 1.00 92.00 124 ARG A C 1
ATOM 977 O O . ARG A 1 124 ? -0.428 -6.395 -2.110 1.00 92.00 124 ARG A O 1
ATOM 984 N N . ALA A 1 125 ? 0.245 -6.593 -4.254 1.00 93.44 125 ALA A N 1
ATOM 985 C CA . ALA A 1 125 ? 1.096 -7.761 -4.045 1.00 93.44 125 ALA A CA 1
ATOM 986 C C . ALA A 1 125 ? 2.207 -7.502 -3.015 1.00 93.44 125 ALA A C 1
ATOM 988 O O . ALA A 1 125 ? 2.386 -8.261 -2.063 1.00 93.44 125 ALA A O 1
ATOM 989 N N . VAL A 1 126 ? 2.949 -6.404 -3.177 1.00 93.12 126 VAL A N 1
ATOM 990 C CA . VAL A 1 126 ? 4.096 -6.090 -2.315 1.00 93.12 126 VAL A CA 1
ATOM 991 C C . VAL A 1 126 ? 3.646 -5.597 -0.936 1.00 93.12 126 VAL A C 1
ATOM 993 O O . VAL A 1 126 ? 4.337 -5.856 0.049 1.00 93.12 126 VAL A O 1
ATOM 996 N N . LEU A 1 127 ? 2.499 -4.916 -0.819 1.00 91.31 127 LEU A N 1
ATOM 997 C CA . LEU A 1 127 ? 1.949 -4.560 0.492 1.00 91.31 127 LEU A CA 1
ATOM 998 C C . LEU A 1 127 ? 1.445 -5.796 1.235 1.00 91.31 127 LEU A C 1
ATOM 1000 O O . LEU A 1 127 ? 1.753 -5.933 2.417 1.00 91.31 127 LEU A O 1
ATOM 1004 N N . ALA A 1 128 ? 0.730 -6.707 0.571 1.00 89.31 128 ALA A N 1
ATOM 1005 C CA . ALA A 1 128 ? 0.245 -7.934 1.201 1.00 89.31 128 ALA A CA 1
ATOM 1006 C C . ALA A 1 128 ? 1.405 -8.821 1.679 1.00 89.31 128 ALA A C 1
ATOM 1008 O O . ALA A 1 128 ? 1.417 -9.243 2.835 1.00 89.31 128 ALA A O 1
ATOM 1009 N N . ASP A 1 129 ? 2.438 -9.005 0.851 1.00 89.44 129 ASP A N 1
ATOM 1010 C CA . ASP A 1 129 ? 3.674 -9.694 1.246 1.00 89.44 129 ASP A CA 1
ATOM 1011 C C . ASP A 1 129 ? 4.385 -8.991 2.413 1.00 89.44 129 ASP A C 1
ATOM 1013 O O . ASP A 1 129 ? 4.902 -9.626 3.330 1.00 89.44 129 ASP A O 1
ATOM 1017 N N . ARG A 1 130 ? 4.362 -7.658 2.463 1.00 88.38 130 ARG A N 1
ATOM 1018 C CA . ARG A 1 130 ? 4.938 -6.933 3.598 1.00 88.38 130 ARG A CA 1
ATOM 1019 C C . ARG A 1 130 ? 4.152 -7.151 4.889 1.00 88.38 130 ARG A C 1
ATOM 1021 O O . ARG A 1 130 ? 4.761 -7.334 5.943 1.00 88.38 130 ARG A O 1
ATOM 1028 N N . VAL A 1 131 ? 2.823 -7.134 4.816 1.00 86.81 131 VAL A N 1
ATOM 1029 C CA . VAL A 1 131 ? 1.933 -7.444 5.946 1.00 86.81 131 VAL A CA 1
ATOM 1030 C C . VAL A 1 131 ? 2.161 -8.882 6.419 1.00 86.81 131 VAL A C 1
ATOM 1032 O O . VAL A 1 131 ? 2.228 -9.124 7.623 1.00 86.81 131 VAL A O 1
ATOM 1035 N N . GLN A 1 132 ? 2.382 -9.813 5.487 1.00 83.75 132 GLN A N 1
ATOM 1036 C CA . GLN A 1 132 ? 2.778 -11.195 5.762 1.00 83.75 132 GLN A CA 1
ATOM 1037 C C . GLN A 1 132 ? 4.123 -11.284 6.500 1.00 83.75 132 GLN A C 1
ATOM 1039 O O . GLN A 1 132 ? 4.242 -11.987 7.503 1.00 83.75 132 GLN A O 1
ATOM 1044 N N . GLN A 1 133 ? 5.147 -10.575 6.025 1.00 83.38 133 GLN A N 1
ATOM 1045 C CA . GLN A 1 133 ? 6.499 -10.618 6.595 1.00 83.38 133 GLN A CA 1
ATOM 1046 C C . GLN A 1 133 ? 6.603 -9.930 7.958 1.00 83.38 133 GLN A C 1
ATOM 1048 O O . GLN A 1 133 ? 7.433 -10.313 8.780 1.00 83.38 133 GLN A O 1
ATOM 1053 N N . LYS A 1 134 ? 5.771 -8.915 8.207 1.00 81.94 134 LYS A N 1
ATOM 1054 C CA . LYS A 1 134 ? 5.743 -8.139 9.455 1.00 81.94 134 LYS A CA 1
ATOM 1055 C C . LYS A 1 134 ? 4.561 -8.525 10.351 1.00 81.94 134 LYS A C 1
ATOM 1057 O O . LYS A 1 134 ? 4.008 -7.678 11.055 1.00 81.94 134 LYS A O 1
ATOM 1062 N N . ARG A 1 135 ? 4.155 -9.796 10.323 1.00 78.25 135 ARG A N 1
ATOM 1063 C CA . ARG A 1 135 ? 3.097 -10.311 11.200 1.00 78.25 135 ARG A CA 1
ATOM 1064 C C . ARG A 1 135 ? 3.375 -10.021 12.675 1.00 78.25 135 ARG A C 1
ATOM 1066 O O . ARG A 1 135 ? 4.524 -10.042 13.110 1.00 78.25 135 ARG A O 1
ATOM 1073 N N . GLY A 1 136 ? 2.310 -9.737 13.426 1.00 76.19 136 GLY A N 1
ATOM 1074 C CA . GLY A 1 136 ? 2.412 -9.375 14.844 1.00 76.19 136 GLY A CA 1
ATOM 1075 C C . GLY A 1 136 ? 2.908 -7.947 15.094 1.00 76.19 136 GLY A C 1
ATOM 1076 O O . GLY A 1 136 ? 3.369 -7.645 16.192 1.00 76.19 136 GLY A O 1
ATOM 1077 N N . THR A 1 137 ? 2.860 -7.075 14.083 1.00 79.88 137 THR A N 1
ATOM 1078 C CA . THR A 1 137 ? 3.214 -5.656 14.217 1.00 79.88 137 THR A CA 1
ATOM 1079 C C . THR A 1 137 ? 2.067 -4.757 13.765 1.00 79.88 137 THR A C 1
ATOM 1081 O O . THR A 1 137 ? 1.102 -5.212 13.148 1.00 79.88 137 THR A O 1
ATOM 1084 N N . MET A 1 138 ? 2.179 -3.463 14.057 1.00 86.44 138 MET A N 1
ATOM 1085 C CA . MET A 1 138 ? 1.310 -2.449 13.474 1.00 86.44 138 MET A CA 1
ATOM 1086 C C . MET A 1 138 ? 1.939 -1.880 12.201 1.00 86.44 138 MET A C 1
ATOM 1088 O O . MET A 1 138 ? 3.113 -1.503 12.189 1.00 86.44 138 MET A O 1
ATOM 1092 N N . LEU A 1 139 ? 1.140 -1.773 11.142 1.00 89.06 139 LEU A N 1
ATOM 1093 C CA . LEU A 1 139 ? 1.524 -1.161 9.875 1.00 89.06 139 LEU A CA 1
ATOM 1094 C C . LEU A 1 139 ? 0.531 -0.066 9.511 1.00 89.06 139 LEU A C 1
ATOM 1096 O O . LEU A 1 139 ? -0.655 -0.343 9.390 1.00 89.06 139 LEU A O 1
ATOM 1100 N N . ALA A 1 140 ? 1.017 1.152 9.279 1.00 91.38 140 ALA A N 1
ATOM 1101 C CA . ALA A 1 140 ? 0.245 2.180 8.590 1.00 91.38 140 ALA A CA 1
ATOM 1102 C C . ALA A 1 140 ? 0.574 2.138 7.099 1.00 91.38 140 ALA A C 1
ATOM 1104 O O . ALA A 1 140 ? 1.745 2.213 6.723 1.00 91.38 140 ALA A O 1
ATOM 1105 N N . LEU A 1 141 ? -0.446 1.999 6.258 1.00 91.81 141 LEU A N 1
ATOM 1106 C CA . LEU A 1 141 ? -0.336 1.910 4.809 1.00 91.81 141 LEU A CA 1
ATOM 1107 C C . LEU A 1 141 ? -1.109 3.060 4.164 1.00 91.81 141 LEU A C 1
ATOM 1109 O O . LEU A 1 141 ? -2.241 3.357 4.558 1.00 91.81 141 LEU A O 1
ATOM 1113 N N . ALA A 1 142 ? -0.514 3.673 3.141 1.00 90.12 142 ALA A N 1
ATOM 1114 C CA . ALA A 1 142 ? -1.238 4.597 2.279 1.00 90.12 142 ALA A CA 1
ATOM 1115 C C . ALA A 1 142 ? -1.731 3.875 1.020 1.00 90.12 142 ALA A C 1
ATOM 1117 O O . ALA A 1 142 ? -0.914 3.387 0.240 1.00 90.12 142 ALA A O 1
ATOM 1118 N N . LEU A 1 143 ? -3.048 3.824 0.830 1.00 87.62 143 LEU A N 1
ATOM 1119 C CA . LEU A 1 143 ? -3.700 3.194 -0.320 1.00 87.62 143 LEU A CA 1
ATOM 1120 C C . LEU A 1 143 ? -4.844 4.071 -0.816 1.00 87.62 143 LEU A C 1
ATOM 1122 O O . LEU A 1 143 ? -5.607 4.610 -0.014 1.00 87.62 143 LEU A O 1
ATOM 1126 N N . ASP A 1 144 ? -4.991 4.183 -2.133 1.00 83.81 144 ASP A N 1
ATOM 1127 C CA . ASP A 1 144 ? -6.122 4.905 -2.706 1.00 83.81 144 ASP A CA 1
ATOM 1128 C C . ASP A 1 144 ? -7.442 4.145 -2.462 1.00 83.81 144 ASP A C 1
ATOM 1130 O O . ASP A 1 144 ? -7.462 2.910 -2.525 1.00 83.81 144 ASP A O 1
ATOM 1134 N N . PRO A 1 145 ? -8.574 4.841 -2.222 1.00 80.00 145 PRO A N 1
ATOM 1135 C CA . PRO A 1 145 ? -9.841 4.201 -1.854 1.00 80.00 145 PRO A CA 1
ATOM 1136 C C . PRO A 1 145 ? -10.317 3.063 -2.780 1.00 80.00 145 PRO A C 1
ATOM 1138 O O . PRO A 1 145 ? -10.796 2.051 -2.259 1.00 80.00 145 PRO A O 1
ATOM 1141 N N . PRO A 1 146 ? -10.179 3.151 -4.123 1.00 82.50 146 PRO A N 1
ATOM 1142 C CA . PRO A 1 146 ? -10.554 2.054 -5.021 1.00 82.50 146 PRO A CA 1
ATOM 1143 C C . PRO A 1 146 ? -9.752 0.763 -4.793 1.00 82.50 146 PRO A C 1
ATOM 1145 O O . PRO A 1 146 ? -10.249 -0.328 -5.077 1.00 82.50 146 PRO A O 1
ATOM 1148 N N . GLU A 1 147 ? -8.534 0.877 -4.261 1.00 86.75 147 GLU A N 1
ATOM 1149 C CA . GLU A 1 147 ? -7.594 -0.232 -4.092 1.00 86.75 147 GLU A CA 1
ATOM 1150 C C . GLU A 1 147 ? -7.714 -0.924 -2.734 1.00 86.75 147 GLU A C 1
ATOM 1152 O O . GLU A 1 147 ? -7.372 -2.100 -2.620 1.00 86.75 147 GLU A O 1
ATOM 1157 N N . VAL A 1 148 ? -8.270 -0.253 -1.719 1.00 87.62 148 VAL A N 1
ATOM 1158 C CA . VAL A 1 148 ? -8.408 -0.799 -0.355 1.00 87.62 148 VAL A CA 1
ATOM 1159 C C . VAL A 1 148 ? -9.165 -2.128 -0.351 1.00 87.62 148 VAL A C 1
ATOM 1161 O O . VAL A 1 148 ? -8.724 -3.092 0.271 1.00 87.62 148 VAL A O 1
ATOM 1164 N N . ARG A 1 149 ? -10.284 -2.214 -1.080 1.00 88.38 149 ARG A N 1
ATOM 1165 C CA . ARG A 1 149 ? -11.084 -3.445 -1.139 1.00 88.38 149 ARG A CA 1
ATOM 1166 C C . ARG A 1 149 ? -10.314 -4.594 -1.791 1.00 88.38 149 ARG A C 1
ATOM 1168 O O . ARG A 1 149 ? -10.269 -5.681 -1.226 1.00 88.38 149 ARG A O 1
ATOM 1175 N N . LYS A 1 150 ? -9.692 -4.345 -2.946 1.00 89.38 150 LYS A N 1
ATOM 1176 C CA . LYS A 1 150 ? -8.893 -5.353 -3.659 1.00 89.38 150 LYS A CA 1
ATOM 1177 C C . LYS A 1 150 ? -7.687 -5.795 -2.829 1.00 89.38 150 LYS A C 1
ATOM 1179 O O . LYS A 1 150 ? -7.325 -6.965 -2.846 1.00 89.38 150 LYS A O 1
ATOM 1184 N N . PHE A 1 151 ? -7.078 -4.871 -2.088 1.00 90.81 151 PHE A N 1
ATOM 1185 C CA . PHE A 1 151 ? -6.003 -5.171 -1.151 1.00 90.81 151 PHE A CA 1
ATOM 1186 C C . PHE A 1 151 ? -6.473 -6.100 -0.026 1.00 90.81 151 PHE A C 1
ATOM 1188 O O . PHE A 1 151 ? -5.811 -7.099 0.227 1.00 90.81 151 PHE A O 1
ATOM 1195 N N . ILE A 1 152 ? -7.621 -5.825 0.604 1.00 89.25 152 ILE A N 1
ATOM 1196 C CA . ILE A 1 152 ? -8.193 -6.691 1.650 1.00 89.25 152 ILE A CA 1
ATOM 1197 C C . ILE A 1 152 ? -8.522 -8.083 1.091 1.00 89.25 152 ILE A C 1
ATOM 1199 O O . ILE A 1 152 ? -8.162 -9.080 1.710 1.00 89.25 152 ILE A O 1
ATOM 1203 N N . GLU A 1 153 ? -9.151 -8.158 -0.087 1.00 88.75 153 GLU A N 1
ATOM 1204 C CA . GLU A 1 153 ? -9.466 -9.425 -0.766 1.00 88.75 153 GLU A CA 1
ATOM 1205 C C . GLU A 1 153 ? -8.190 -10.231 -1.080 1.00 88.75 153 GLU A C 1
ATOM 1207 O O . GLU A 1 153 ? -8.137 -11.439 -0.847 1.00 88.75 153 GLU A O 1
ATOM 1212 N N . HIS A 1 154 ? -7.130 -9.568 -1.552 1.00 88.75 154 HIS A N 1
ATOM 1213 C CA . HIS A 1 154 ? -5.848 -10.222 -1.813 1.00 88.75 154 HIS A CA 1
ATOM 1214 C C . HIS A 1 154 ? -5.115 -10.636 -0.527 1.00 88.75 154 HIS A C 1
ATOM 1216 O O . HIS A 1 154 ? -4.478 -11.691 -0.490 1.00 88.75 154 HIS A O 1
ATOM 1222 N N . LEU A 1 155 ? -5.205 -9.833 0.535 1.00 88.19 155 LEU A N 1
ATOM 1223 C CA . LEU A 1 155 ? -4.603 -10.137 1.830 1.00 88.19 155 LEU A CA 1
ATOM 1224 C C . LEU A 1 155 ? -5.240 -11.382 2.461 1.00 88.19 155 LEU A C 1
ATOM 1226 O O . LEU A 1 155 ? -4.515 -12.230 2.975 1.00 88.19 155 LEU A O 1
ATOM 1230 N N . ASP A 1 156 ? -6.566 -11.509 2.367 1.00 85.06 156 ASP A N 1
ATOM 1231 C CA . ASP A 1 156 ? -7.315 -12.680 2.840 1.00 85.06 156 ASP A CA 1
ATOM 1232 C C . ASP A 1 156 ? -6.859 -13.959 2.125 1.00 85.06 156 ASP A C 1
ATOM 1234 O O . ASP A 1 156 ? -6.542 -14.962 2.766 1.00 85.06 156 ASP A O 1
ATOM 1238 N N . TRP A 1 157 ? -6.700 -13.883 0.800 1.00 82.62 157 TRP A N 1
ATOM 1239 C CA . TRP A 1 157 ? -6.166 -14.981 -0.004 1.00 82.62 157 TRP A CA 1
ATOM 1240 C C . TRP A 1 157 ? -4.705 -15.323 0.353 1.00 82.62 157 TRP A C 1
ATOM 1242 O O . TRP A 1 157 ? -4.367 -16.493 0.515 1.00 82.62 157 TRP A O 1
ATOM 1252 N N . THR A 1 158 ? -3.848 -14.314 0.547 1.00 81.25 158 THR A N 1
ATOM 1253 C CA . THR A 1 158 ? -2.417 -14.487 0.882 1.00 81.25 158 THR A CA 1
ATOM 1254 C C . THR A 1 158 ? -2.208 -15.175 2.232 1.00 81.25 158 THR A C 1
ATOM 1256 O O . THR A 1 158 ? -1.176 -15.802 2.476 1.00 81.25 158 THR A O 1
ATOM 1259 N N . PHE A 1 159 ? -3.161 -15.029 3.150 1.00 77.06 159 PHE A N 1
ATOM 1260 C CA . PHE A 1 159 ? -2.993 -15.482 4.522 1.00 77.06 159 PHE A CA 1
ATOM 1261 C C . PHE A 1 159 ? -3.262 -16.985 4.721 1.00 77.06 159 PHE A C 1
ATOM 1263 O O . PHE A 1 159 ? -3.038 -17.461 5.832 1.00 77.06 159 PHE A O 1
ATOM 1270 N N . ASP A 1 160 ? -3.630 -17.756 3.683 1.00 63.47 160 ASP A N 1
ATOM 1271 C CA . ASP A 1 160 ? -4.021 -19.180 3.796 1.00 63.47 160 ASP A CA 1
ATOM 1272 C C . ASP A 1 160 ? -5.083 -19.393 4.907 1.00 63.47 160 ASP A C 1
ATOM 1274 O O . ASP A 1 160 ? -5.109 -20.407 5.607 1.00 63.47 160 ASP A O 1
ATOM 1278 N N . GLY A 1 161 ? -5.963 -18.397 5.088 1.00 70.62 161 GLY A N 1
ATOM 1279 C CA . GLY A 1 161 ? -7.080 -18.407 6.036 1.00 70.62 161 GLY A CA 1
ATOM 1280 C C . GLY A 1 161 ? -6.696 -18.405 7.524 1.00 70.62 161 GLY A C 1
ATOM 1281 O O . GLY A 1 161 ? -6.897 -19.397 8.228 1.00 70.62 161 GLY A O 1
ATOM 1282 N N . PRO A 1 162 ? -6.280 -17.254 8.071 1.00 57.41 162 PRO A N 1
ATOM 1283 C CA . PRO A 1 162 ? -7.048 -16.669 9.174 1.00 57.41 162 PRO A CA 1
ATOM 1284 C C . PRO A 1 162 ? -7.740 -15.360 8.768 1.00 57.41 162 PRO A C 1
ATOM 1286 O O . PRO A 1 162 ? -7.113 -14.444 8.247 1.00 57.41 162 PRO A O 1
ATOM 1289 N N . ASP A 1 163 ? -9.036 -15.305 9.086 1.00 75.12 163 ASP A N 1
ATOM 1290 C CA . ASP A 1 163 ? -9.994 -14.203 8.935 1.00 75.12 163 ASP A CA 1
ATOM 1291 C C . ASP A 1 163 ? -9.369 -12.789 8.959 1.00 75.12 163 ASP A C 1
ATOM 1293 O O . ASP A 1 163 ? -9.141 -12.221 10.036 1.00 75.12 163 ASP A O 1
ATOM 1297 N N . VAL A 1 164 ? -9.163 -12.177 7.787 1.00 85.50 164 VAL A N 1
ATOM 1298 C CA . VAL A 1 164 ? -8.966 -10.723 7.711 1.00 85.50 164 VAL A CA 1
ATOM 1299 C C . VAL A 1 164 ? -10.270 -10.054 8.155 1.00 85.50 164 VAL A C 1
ATOM 1301 O O . VAL A 1 164 ? -11.356 -10.356 7.653 1.00 85.50 164 VAL A O 1
ATOM 1304 N N . ARG A 1 165 ? -10.191 -9.162 9.145 1.00 88.62 165 ARG A N 1
ATOM 1305 C CA . ARG A 1 165 ? -11.342 -8.443 9.705 1.00 88.62 165 ARG A CA 1
ATOM 1306 C C . ARG A 1 165 ? -11.214 -6.959 9.449 1.00 88.62 165 ARG A C 1
ATOM 1308 O O . ARG A 1 165 ? -10.209 -6.347 9.787 1.00 88.62 165 ARG A O 1
ATOM 1315 N N . MET A 1 166 ? -12.252 -6.382 8.861 1.00 90.19 166 MET A N 1
ATOM 1316 C CA . MET A 1 166 ? -12.284 -4.965 8.536 1.00 90.19 166 MET A CA 1
ATOM 1317 C C . MET A 1 166 ? -13.031 -4.184 9.616 1.00 90.19 166 MET A C 1
ATOM 1319 O O . MET A 1 166 ? -14.124 -4.575 10.025 1.00 90.19 166 MET A O 1
ATOM 1323 N N . VAL A 1 167 ? -12.460 -3.057 10.027 1.00 92.88 167 VAL A N 1
ATOM 1324 C CA . VAL A 1 167 ? -13.091 -2.057 10.892 1.00 92.88 167 VAL A CA 1
ATOM 1325 C C . VAL A 1 167 ? -13.099 -0.722 10.155 1.00 92.88 167 VAL A C 1
ATOM 1327 O O . VAL A 1 167 ? -12.095 -0.322 9.573 1.00 92.88 167 VAL A O 1
ATOM 1330 N N . LEU A 1 168 ? -14.224 -0.012 10.187 1.00 93.06 168 LEU A N 1
ATOM 1331 C CA . LEU A 1 168 ? -14.337 1.305 9.571 1.00 93.06 168 LEU A CA 1
ATOM 1332 C C . LEU A 1 168 ? -13.930 2.391 10.577 1.00 93.06 168 LEU A C 1
ATOM 1334 O O . LEU A 1 168 ? -14.707 2.746 11.460 1.00 93.06 168 LEU A O 1
ATOM 1338 N N . GLY A 1 169 ? -12.728 2.946 10.438 1.00 92.38 169 GLY A N 1
ATOM 1339 C CA . GLY A 1 169 ? -12.174 3.980 11.316 1.00 92.38 169 GLY A CA 1
ATOM 1340 C C . GLY A 1 169 ? -13.052 5.228 11.419 1.00 92.38 169 GLY A C 1
ATOM 1341 O O . GLY A 1 169 ? -13.193 5.795 12.502 1.00 92.38 169 GLY A O 1
ATOM 1342 N N . SER A 1 170 ? -13.753 5.599 10.344 1.00 93.56 170 SER A N 1
ATOM 1343 C CA . SER A 1 170 ? -14.722 6.704 10.346 1.00 93.56 170 SER A CA 1
ATOM 1344 C C . SER A 1 170 ? -15.958 6.451 11.228 1.00 93.56 170 SER A C 1
ATOM 1346 O O . SER A 1 170 ? -16.603 7.404 11.674 1.00 93.56 170 SER A O 1
ATOM 1348 N N . ALA A 1 171 ? -16.263 5.194 11.574 1.00 94.00 171 ALA A N 1
ATOM 1349 C CA . ALA A 1 171 ? -17.273 4.843 12.576 1.00 94.00 171 ALA A CA 1
ATOM 1350 C C . ALA A 1 171 ? -16.725 4.849 14.019 1.00 94.00 171 ALA A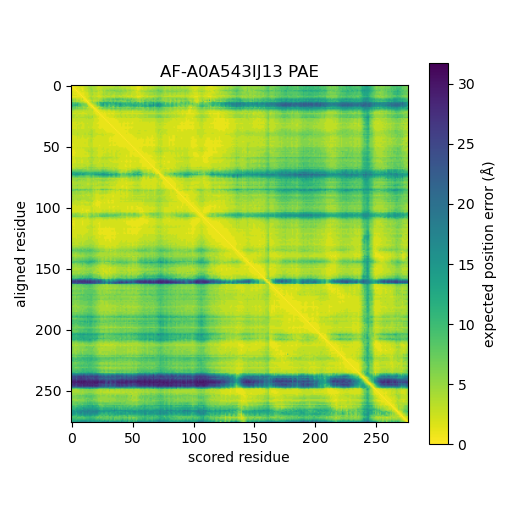 C 1
ATOM 1352 O O . ALA A 1 171 ? -17.513 4.900 14.967 1.00 94.00 171 ALA A O 1
ATOM 1353 N N . CYS A 1 172 ? -15.400 4.858 14.183 1.00 94.62 172 CYS A N 1
ATOM 1354 C CA . CYS A 1 172 ? -14.667 4.658 15.433 1.00 94.62 172 CYS A CA 1
ATOM 1355 C C . CYS A 1 172 ? -14.051 5.958 15.980 1.00 94.62 172 CYS A C 1
ATOM 1357 O O . CYS A 1 172 ? -12.925 5.953 16.464 1.00 94.62 172 CYS A O 1
ATOM 1359 N N . THR A 1 173 ? -14.747 7.095 15.895 1.00 94.50 173 THR A N 1
ATOM 1360 C CA . THR A 1 173 ? -14.155 8.415 16.212 1.00 94.50 173 THR A CA 1
ATOM 1361 C C . THR A 1 173 ? -13.837 8.655 17.697 1.00 94.50 173 THR A C 1
ATOM 1363 O O . THR A 1 173 ? -13.202 9.656 18.014 1.00 94.50 173 THR A O 1
ATOM 1366 N N . THR A 1 174 ? -14.309 7.785 18.592 1.00 94.81 174 THR A N 1
ATOM 1367 C CA . THR A 1 174 ? -14.063 7.770 20.049 1.00 94.81 174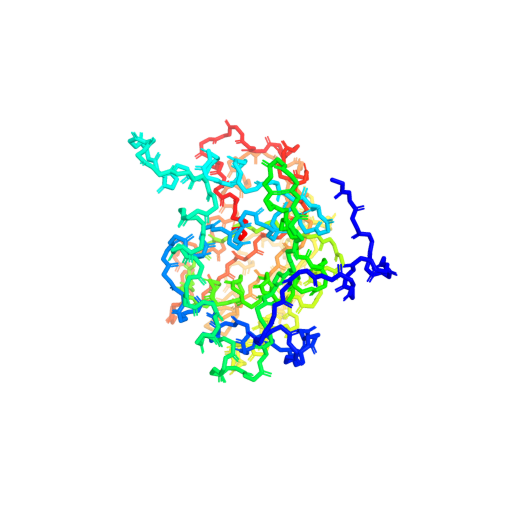 THR A CA 1
ATOM 1368 C C . THR A 1 174 ? -13.937 6.324 20.525 1.00 94.81 174 THR A C 1
ATOM 1370 O O . THR A 1 174 ? -14.411 5.421 19.826 1.00 94.81 174 THR A O 1
ATOM 1373 N N . VAL A 1 175 ? -13.362 6.076 21.707 1.00 92.69 175 VAL A N 1
ATOM 1374 C CA . VAL A 1 175 ? -13.148 4.698 22.211 1.00 92.69 175 VAL A CA 1
ATOM 1375 C C . VAL A 1 175 ? -14.485 3.981 22.393 1.00 92.69 175 VAL A C 1
ATOM 1377 O O . VAL A 1 175 ? -14.669 2.862 21.915 1.00 92.69 175 VAL A O 1
ATOM 1380 N N . ALA A 1 176 ? -15.470 4.681 22.962 1.00 93.06 176 ALA A N 1
ATOM 1381 C CA . ALA A 1 176 ? -16.829 4.171 23.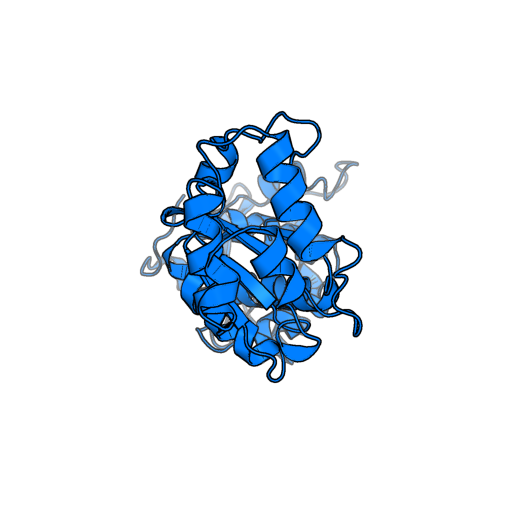148 1.00 93.06 176 ALA A CA 1
ATOM 1382 C C . ALA A 1 176 ? -17.520 3.768 21.830 1.00 93.06 176 ALA A C 1
ATOM 1384 O O . ALA A 1 176 ? -18.403 2.914 21.826 1.00 93.06 176 ALA A O 1
ATOM 1385 N N . ARG A 1 177 ? -17.134 4.379 20.699 1.00 95.06 177 ARG A N 1
ATOM 1386 C CA . ARG A 1 177 ? -17.639 4.011 19.367 1.00 95.06 177 ARG A CA 1
ATOM 1387 C C . ARG A 1 177 ? -16.795 2.936 18.694 1.00 95.06 177 ARG A C 1
ATOM 1389 O O . ARG A 1 177 ? -17.340 2.159 17.916 1.00 95.06 177 ARG A O 1
ATOM 1396 N N . ALA A 1 178 ? -15.495 2.899 18.975 1.00 94.44 178 ALA A N 1
ATOM 1397 C CA . ALA A 1 178 ? -14.578 1.915 18.425 1.00 94.44 178 ALA A CA 1
ATOM 1398 C C . ALA A 1 178 ? -14.891 0.512 18.951 1.00 94.44 178 ALA A C 1
ATOM 1400 O O . ALA A 1 178 ? -15.053 -0.406 18.151 1.00 94.44 178 ALA A O 1
ATOM 1401 N N . ILE A 1 179 ? -15.053 0.354 20.268 1.00 94.50 179 ILE A N 1
ATOM 1402 C CA . ILE A 1 179 ? -15.233 -0.955 20.915 1.00 94.50 179 ILE A CA 1
ATOM 1403 C C . ILE A 1 179 ? -16.326 -1.807 20.237 1.00 94.50 179 ILE A C 1
ATOM 1405 O O . ILE A 1 179 ? -16.003 -2.907 19.787 1.00 94.50 179 ILE A O 1
ATOM 1409 N N . PRO A 1 180 ? -17.571 -1.325 20.026 1.00 94.44 180 PRO A N 1
ATOM 1410 C CA . PRO A 1 180 ? -18.596 -2.118 19.344 1.00 94.44 180 PRO A CA 1
ATOM 1411 C C . PRO A 1 180 ? -18.225 -2.536 17.913 1.00 94.44 180 PRO A C 1
ATOM 1413 O O . PRO A 1 180 ? -18.634 -3.604 17.461 1.00 94.44 180 PRO A O 1
ATOM 1416 N N . GLN A 1 181 ? -17.452 -1.718 17.188 1.00 95.12 181 GLN A N 1
ATOM 1417 C CA . GLN A 1 181 ? -17.007 -2.043 15.827 1.00 95.12 181 GLN A CA 1
ATOM 1418 C C . GLN A 1 181 ? -15.958 -3.156 15.836 1.00 95.12 181 GLN A C 1
ATOM 1420 O O . GLN A 1 181 ? -16.041 -4.080 15.029 1.00 95.12 181 GLN A O 1
ATOM 1425 N N . PHE A 1 182 ? -15.009 -3.107 16.774 1.00 92.69 182 PHE A N 1
ATOM 1426 C CA . PHE A 1 182 ? -14.024 -4.174 16.954 1.00 92.69 182 PHE A CA 1
ATOM 1427 C C . PHE A 1 182 ? -14.679 -5.471 17.442 1.00 92.69 182 PHE A C 1
ATOM 1429 O O . PHE A 1 182 ? -14.379 -6.531 16.898 1.00 92.69 182 PHE A O 1
ATOM 1436 N N . VAL A 1 183 ? -15.627 -5.396 18.383 1.00 93.38 183 VAL A N 1
ATOM 1437 C CA . VAL A 1 183 ? -16.439 -6.541 18.836 1.00 93.38 183 VAL A CA 1
ATOM 1438 C C . VAL A 1 183 ? -17.174 -7.189 17.666 1.00 93.38 183 VAL A C 1
ATOM 1440 O O . VAL A 1 183 ? -17.094 -8.402 17.490 1.00 93.38 183 VAL A O 1
ATOM 1443 N N . ALA A 1 184 ? -17.835 -6.394 16.820 1.00 92.81 184 ALA A N 1
ATOM 1444 C CA . ALA A 1 184 ? -18.543 -6.906 15.651 1.00 92.81 184 ALA A CA 1
ATOM 1445 C C . ALA A 1 184 ? -17.590 -7.542 14.625 1.00 92.81 184 ALA A C 1
ATOM 1447 O O . ALA A 1 184 ? -17.846 -8.649 14.151 1.00 92.81 184 ALA A O 1
ATOM 1448 N N . ALA A 1 185 ? -16.474 -6.877 14.310 1.00 90.50 185 ALA A N 1
ATOM 1449 C CA . ALA A 1 185 ? -15.482 -7.378 13.361 1.00 90.50 185 ALA A CA 1
ATOM 1450 C C . ALA A 1 185 ? -14.842 -8.687 13.847 1.00 90.50 185 ALA A C 1
ATOM 1452 O O . ALA A 1 185 ? -14.684 -9.638 13.082 1.00 90.50 185 ALA A O 1
ATOM 1453 N N . LEU A 1 186 ? -14.528 -8.773 15.139 1.00 88.94 186 LEU A N 1
ATOM 1454 C CA . LEU A 1 186 ? -13.973 -9.968 15.767 1.00 88.94 186 LEU A CA 1
ATOM 1455 C C . LEU A 1 186 ? -15.043 -10.996 16.164 1.00 88.94 186 LEU A C 1
ATOM 1457 O O . LEU A 1 186 ? -14.685 -12.078 16.618 1.00 88.94 186 LEU A O 1
ATOM 1461 N N . GLN A 1 187 ? -16.328 -10.721 15.924 1.00 90.06 187 GLN A N 1
ATOM 1462 C CA . GLN A 1 187 ? -17.446 -11.611 16.262 1.00 90.06 187 GLN A CA 1
ATOM 1463 C C . GLN A 1 187 ? -17.442 -12.034 17.742 1.00 90.06 187 GLN A C 1
ATOM 1465 O O . GLN A 1 187 ? -17.726 -13.187 18.067 1.00 90.06 187 GLN A O 1
ATOM 1470 N N . LEU A 1 188 ? -17.093 -11.102 18.629 1.00 91.00 188 LEU A N 1
ATOM 1471 C CA . LEU A 1 188 ? -17.076 -11.331 20.070 1.00 91.00 188 LEU A CA 1
ATOM 1472 C C . LEU A 1 188 ? -18.502 -11.276 20.654 1.00 91.00 188 LEU A C 1
ATOM 1474 O O . LEU A 1 188 ? -19.409 -10.710 20.030 1.00 91.00 188 LEU A O 1
ATOM 1478 N N . PRO A 1 189 ? -18.718 -11.848 21.853 1.00 94.19 189 PRO A N 1
ATOM 1479 C CA . PRO A 1 189 ? -19.961 -11.700 22.605 1.00 94.19 189 PRO A CA 1
ATOM 1480 C C . PRO A 1 189 ? -20.373 -10.235 22.826 1.00 94.19 189 PRO A C 1
ATOM 1482 O O . PRO A 1 189 ? -19.544 -9.330 22.851 1.00 94.19 189 PRO A O 1
ATOM 1485 N N . TYR A 1 190 ? -21.677 -9.989 22.982 1.00 91.88 190 TYR A N 1
ATOM 1486 C CA . TYR A 1 190 ? -22.228 -8.630 23.087 1.00 91.88 190 TYR A CA 1
ATOM 1487 C C . TYR A 1 190 ? -21.747 -7.866 24.333 1.00 91.88 190 TYR A C 1
ATOM 1489 O O . TYR A 1 190 ? -21.565 -6.653 24.278 1.00 91.88 190 TYR A O 1
ATOM 1497 N N . ASP A 1 191 ? -21.531 -8.564 25.443 1.00 95.25 191 ASP A N 1
ATOM 1498 C CA . ASP A 1 191 ? -20.998 -8.017 26.694 1.00 95.25 191 ASP A CA 1
ATOM 1499 C C . ASP A 1 191 ? -19.550 -7.524 26.571 1.00 95.25 191 ASP A C 1
ATOM 1501 O O . ASP A 1 191 ? -19.183 -6.572 27.255 1.00 95.25 191 ASP A O 1
ATOM 1505 N N . ALA A 1 192 ? -18.774 -8.033 25.606 1.00 93.81 192 ALA A N 1
ATOM 1506 C CA . ALA A 1 192 ? -17.462 -7.478 25.264 1.00 93.81 192 ALA A CA 1
ATOM 1507 C C . ALA A 1 192 ? -17.529 -6.011 24.789 1.00 93.81 192 ALA A C 1
ATOM 1509 O O . ALA A 1 192 ? -16.505 -5.341 24.706 1.00 93.81 192 ALA A O 1
ATOM 1510 N N . ALA A 1 193 ? -18.716 -5.493 24.445 1.00 94.25 193 ALA A N 1
ATOM 1511 C CA . ALA A 1 193 ? -18.886 -4.115 23.993 1.00 94.25 193 ALA A CA 1
ATOM 1512 C C . ALA A 1 193 ? -19.108 -3.093 25.125 1.00 94.25 193 ALA A C 1
ATOM 1514 O O . ALA A 1 193 ? -19.256 -1.904 24.837 1.00 94.25 193 ALA A O 1
ATOM 1515 N N . PHE A 1 194 ? -19.193 -3.528 26.388 1.00 92.19 194 PHE A N 1
ATOM 1516 C CA . PHE A 1 194 ? -19.589 -2.660 27.505 1.00 92.19 194 PHE A CA 1
ATOM 1517 C C . PHE A 1 194 ? -18.478 -1.738 28.000 1.00 92.19 194 PHE A C 1
ATOM 1519 O O . PHE A 1 194 ? -18.762 -0.604 28.394 1.00 92.19 194 PHE A O 1
ATOM 1526 N N . SER A 1 195 ? -17.226 -2.182 27.940 1.00 92.19 195 SER A N 1
ATOM 1527 C CA . SER A 1 195 ? -16.067 -1.379 28.309 1.00 92.19 195 SER A CA 1
ATOM 1528 C C . SER A 1 195 ? -14.807 -1.842 27.580 1.00 92.19 195 SER A C 1
ATOM 1530 O O . SER A 1 195 ? -14.790 -2.884 26.924 1.00 92.19 195 SER A O 1
ATOM 1532 N N . THR A 1 196 ? -13.743 -1.045 27.683 1.00 88.88 196 THR A N 1
ATOM 1533 C CA . THR A 1 196 ? -12.420 -1.409 27.163 1.00 88.88 196 THR A CA 1
ATOM 1534 C C . THR A 1 196 ? -11.896 -2.680 27.831 1.00 88.88 196 THR A C 1
ATOM 1536 O O . THR A 1 196 ? -11.360 -3.547 27.147 1.00 88.88 196 THR A O 1
ATOM 1539 N N . ASP A 1 197 ? -12.093 -2.811 29.143 1.00 90.12 197 ASP A N 1
ATOM 1540 C CA . ASP A 1 197 ? -11.638 -3.969 29.914 1.00 90.12 197 ASP A CA 1
ATOM 1541 C C . ASP A 1 197 ? -12.411 -5.228 29.502 1.00 90.12 197 ASP A C 1
ATOM 1543 O O . ASP A 1 197 ? -11.796 -6.237 29.161 1.00 90.12 197 ASP A O 1
ATOM 1547 N N . ASP A 1 198 ? -13.745 -5.134 29.399 1.00 92.69 198 ASP A N 1
ATOM 1548 C CA . ASP A 1 198 ? -14.586 -6.242 28.924 1.00 92.69 198 ASP A CA 1
ATOM 1549 C C . ASP A 1 198 ? -14.163 -6.693 27.519 1.00 92.69 198 ASP A C 1
ATOM 1551 O O . ASP A 1 198 ? -14.100 -7.890 27.239 1.00 92.69 198 ASP A O 1
ATOM 1555 N N . PHE A 1 199 ? -13.84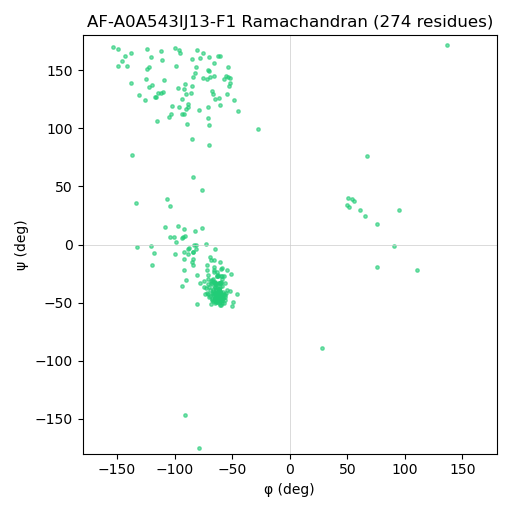2 -5.749 26.629 1.00 91.88 199 PHE A N 1
ATOM 1556 C CA . PHE A 1 199 ? -13.361 -6.060 25.286 1.00 91.88 199 PHE A CA 1
ATOM 1557 C C . PHE A 1 199 ? -12.065 -6.877 25.315 1.00 91.88 199 PHE A C 1
ATOM 1559 O O . PHE A 1 199 ? -11.994 -7.928 24.674 1.00 91.88 199 PHE A O 1
ATOM 1566 N N . PHE A 1 200 ? -11.049 -6.418 26.053 1.00 87.31 200 PHE A N 1
ATOM 1567 C CA . PHE A 1 200 ? -9.756 -7.103 26.122 1.00 87.31 200 PHE A CA 1
ATOM 1568 C C . PHE A 1 200 ? -9.841 -8.456 26.842 1.00 87.31 200 PHE A C 1
ATOM 1570 O O . PHE A 1 200 ? -9.171 -9.405 26.422 1.00 87.31 200 PHE A O 1
ATOM 1577 N N . ASP A 1 201 ? -10.702 -8.585 27.853 1.00 89.25 201 ASP A N 1
ATOM 1578 C CA . ASP A 1 201 ? -10.935 -9.842 28.575 1.00 89.25 201 ASP A CA 1
ATOM 1579 C C . ASP A 1 201 ? -11.588 -10.921 27.694 1.00 89.25 201 ASP A C 1
ATOM 1581 O O . ASP A 1 201 ? -11.317 -12.112 27.866 1.00 89.25 201 ASP A O 1
ATOM 1585 N N . HIS A 1 202 ? -12.387 -10.519 26.701 1.00 90.44 202 HIS A N 1
ATOM 1586 C CA . HIS A 1 202 ? -13.014 -11.432 25.740 1.00 90.44 202 HIS A CA 1
ATOM 1587 C C . HIS A 1 202 ? -12.120 -11.808 24.550 1.00 90.44 202 HIS A C 1
ATOM 1589 O O . HIS A 1 202 ? -12.503 -12.668 23.752 1.00 90.44 202 HIS A O 1
ATOM 1595 N N . LEU A 1 203 ? -10.931 -11.212 24.402 1.00 86.44 203 LEU A N 1
ATOM 1596 C CA . LEU A 1 203 ? -9.994 -11.620 23.356 1.00 86.44 203 LEU A CA 1
ATOM 1597 C C . LEU A 1 203 ? -9.404 -12.996 23.684 1.00 86.44 203 LEU A C 1
ATOM 1599 O O . LEU A 1 203 ? -8.547 -13.121 24.560 1.00 86.44 203 LEU A O 1
ATOM 1603 N N . ASP A 1 204 ? -9.801 -14.012 22.922 1.00 80.88 204 ASP A N 1
ATOM 1604 C CA . ASP A 1 204 ? -9.310 -15.391 22.999 1.00 80.88 204 ASP A CA 1
ATOM 1605 C C . ASP A 1 204 ? -8.250 -15.705 21.931 1.00 80.88 204 ASP A C 1
ATOM 1607 O O . ASP A 1 204 ? -8.081 -14.957 20.975 1.00 80.88 204 ASP A O 1
ATOM 1611 N N . ASP A 1 205 ? -7.565 -16.847 22.032 1.00 75.56 205 ASP A N 1
ATOM 1612 C CA . ASP A 1 205 ? -6.505 -17.263 21.094 1.00 75.56 205 ASP A CA 1
ATOM 1613 C C . ASP A 1 205 ? -6.892 -17.216 19.604 1.00 75.56 205 ASP A C 1
ATOM 1615 O O . ASP A 1 205 ? -6.013 -17.089 18.747 1.00 75.56 205 ASP A O 1
ATOM 1619 N N . VAL A 1 206 ? -8.183 -17.317 19.276 1.00 76.88 206 VAL A N 1
ATOM 1620 C CA . VAL A 1 206 ? -8.694 -17.253 17.901 1.00 76.88 206 VAL A CA 1
ATOM 1621 C C . VAL A 1 206 ? -8.804 -15.810 17.422 1.00 76.88 206 VAL A C 1
ATOM 1623 O O . VAL A 1 206 ? -8.260 -15.488 16.367 1.00 76.88 206 VAL A O 1
ATOM 1626 N N . SER A 1 207 ? -9.451 -14.936 18.193 1.00 76.19 207 SER A N 1
ATOM 1627 C CA . SER A 1 207 ? -9.630 -13.508 17.878 1.00 76.19 207 SER A CA 1
ATOM 1628 C C . SER A 1 207 ? -8.280 -12.804 17.817 1.00 76.19 207 SER A C 1
ATOM 1630 O O . SER A 1 207 ? -7.908 -12.222 16.799 1.00 76.19 207 SER A O 1
ATOM 1632 N N . ARG A 1 208 ? -7.500 -13.046 18.867 1.00 75.31 208 ARG A N 1
ATOM 1633 C CA . ARG A 1 208 ? -6.203 -13.695 18.782 1.00 75.31 208 ARG A CA 1
ATOM 1634 C C . ARG A 1 208 ? -5.381 -13.550 17.470 1.00 75.31 208 ARG A C 1
ATOM 1636 O O . ARG A 1 208 ? -4.512 -12.728 17.232 1.00 75.31 208 ARG A O 1
ATOM 1643 N N . ARG A 1 209 ? -5.618 -14.469 16.546 1.00 74.94 209 ARG A N 1
ATOM 1644 C CA . ARG A 1 209 ? -4.762 -14.706 15.372 1.00 74.94 209 ARG A CA 1
ATOM 1645 C C . ARG A 1 209 ? -5.199 -13.944 14.124 1.00 74.94 209 ARG A C 1
ATOM 1647 O O . ARG A 1 209 ? -4.645 -14.181 13.053 1.00 74.94 209 ARG A O 1
ATOM 1654 N N . ARG A 1 210 ? -6.200 -13.070 14.239 1.00 80.12 210 ARG A N 1
ATOM 1655 C CA . ARG A 1 210 ? -6.787 -12.357 13.101 1.00 80.12 210 ARG A CA 1
ATOM 1656 C C . ARG A 1 210 ? -5.970 -11.127 12.717 1.00 80.12 210 ARG A C 1
ATOM 1658 O O . ARG A 1 210 ? -5.381 -10.458 13.565 1.00 80.12 210 ARG A O 1
ATOM 1665 N N . CYS A 1 211 ? -5.977 -10.820 11.423 1.00 85.44 211 CYS A N 1
ATOM 1666 C CA . CYS A 1 211 ? -5.463 -9.564 10.891 1.00 85.44 211 CYS A CA 1
ATOM 1667 C C . CYS A 1 211 ? -6.596 -8.539 10.909 1.00 85.44 211 CYS A C 1
ATOM 1669 O O . CYS A 1 211 ? -7.637 -8.774 10.293 1.00 85.44 211 CYS A O 1
ATOM 167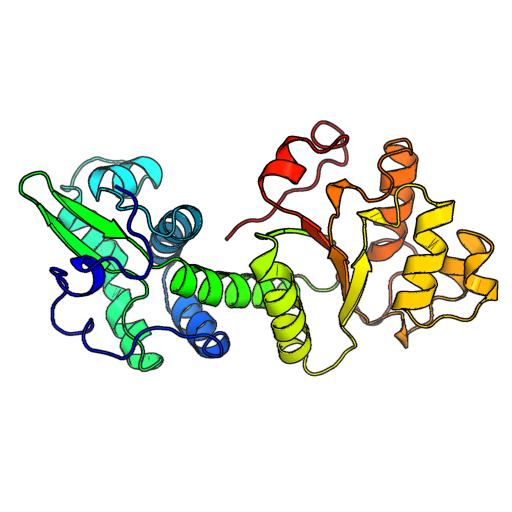1 N N . ILE A 1 212 ? -6.415 -7.421 11.611 1.00 89.25 212 ILE A N 1
ATOM 1672 C CA . ILE A 1 212 ? -7.420 -6.357 11.651 1.00 89.25 212 ILE A CA 1
ATOM 1673 C C . ILE A 1 212 ? -6.971 -5.242 10.719 1.00 89.25 212 ILE A C 1
ATOM 1675 O O . ILE A 1 212 ? -5.923 -4.635 10.929 1.00 89.25 212 ILE A O 1
ATOM 1679 N N . VAL A 1 213 ? -7.785 -4.954 9.709 1.00 91.81 213 VAL A N 1
ATOM 1680 C CA . VAL A 1 213 ? -7.593 -3.834 8.793 1.00 91.81 213 VAL A CA 1
ATOM 1681 C C . VAL A 1 213 ? -8.558 -2.723 9.186 1.00 91.81 213 VAL A C 1
ATOM 1683 O O . VAL A 1 213 ? -9.771 -2.869 9.039 1.00 91.81 213 VAL A O 1
ATOM 1686 N N . VAL A 1 214 ? -8.035 -1.605 9.685 1.00 94.06 214 VAL A N 1
ATOM 1687 C CA . VAL A 1 214 ? -8.835 -0.401 9.928 1.00 94.06 214 VAL A CA 1
ATOM 1688 C C . VAL A 1 214 ? -8.739 0.492 8.700 1.00 94.06 214 VAL A C 1
ATOM 1690 O O . VAL A 1 214 ? -7.668 1.017 8.412 1.00 94.06 214 VAL A O 1
ATOM 1693 N N . THR A 1 215 ? -9.842 0.666 7.975 1.00 94.12 215 THR A N 1
ATOM 1694 C CA . THR A 1 215 ? -9.940 1.634 6.869 1.00 94.12 215 THR A CA 1
ATOM 1695 C C . THR A 1 215 ? -10.292 3.017 7.411 1.00 94.12 215 THR A C 1
ATOM 1697 O O . THR A 1 215 ? -10.821 3.111 8.515 1.00 94.12 215 THR A O 1
ATOM 1700 N N . ASP A 1 216 ? -10.038 4.096 6.669 1.00 93.62 216 ASP A N 1
ATOM 1701 C CA . ASP A 1 216 ? -10.176 5.477 7.172 1.00 93.6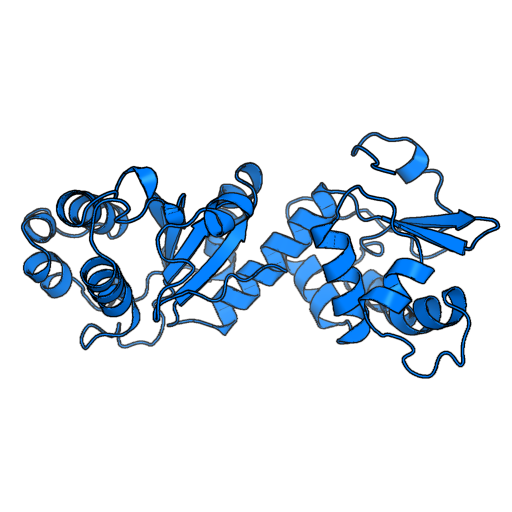2 216 ASP A CA 1
ATOM 1702 C C . ASP A 1 216 ? -9.434 5.677 8.510 1.00 93.62 216 ASP A C 1
ATOM 1704 O O . ASP A 1 216 ? -9.955 6.279 9.460 1.00 93.62 216 ASP A O 1
ATOM 1708 N N . ALA A 1 217 ? -8.245 5.080 8.633 1.00 93.19 217 ALA A N 1
ATOM 1709 C CA . ALA A 1 217 ? -7.535 4.972 9.900 1.00 93.19 217 ALA A CA 1
ATOM 1710 C C . ALA A 1 217 ? -7.205 6.326 10.546 1.00 93.19 217 ALA A C 1
ATOM 1712 O O . ALA A 1 217 ? -7.161 6.416 11.772 1.00 93.19 217 ALA A O 1
ATOM 1713 N N . CYS A 1 218 ? -7.051 7.403 9.773 1.00 92.69 218 CYS A N 1
ATOM 1714 C CA . CYS A 1 218 ? -6.831 8.743 10.315 1.00 92.69 218 CYS A CA 1
ATOM 1715 C C . CYS A 1 218 ? -8.061 9.303 11.053 1.00 92.69 218 CYS A C 1
ATOM 1717 O O . CYS A 1 218 ? -7.946 10.301 11.769 1.00 92.69 218 CYS A O 1
ATOM 1719 N N . SER A 1 219 ? -9.233 8.675 10.904 1.00 93.56 219 SER A N 1
ATOM 1720 C CA . SER A 1 219 ? -10.452 8.998 11.655 1.00 93.56 219 SER A CA 1
ATOM 1721 C C . SER A 1 219 ? -10.619 8.185 12.946 1.00 93.56 219 SER A C 1
ATOM 1723 O O . SER A 1 219 ? -11.456 8.549 13.779 1.00 93.56 219 SER A O 1
ATOM 1725 N N . LEU A 1 220 ? -9.831 7.118 13.135 1.00 92.69 220 LEU A N 1
ATOM 1726 C CA . LEU A 1 220 ? -9.855 6.292 14.342 1.00 92.69 220 LEU A CA 1
ATOM 1727 C C . LEU A 1 220 ? -9.493 7.145 15.565 1.00 92.69 220 LEU A C 1
ATOM 1729 O O . LEU A 1 220 ? -8.413 7.728 15.626 1.00 92.69 220 LEU A O 1
ATOM 1733 N N . LEU A 1 221 ? -10.417 7.211 16.525 1.00 91.56 221 LEU A N 1
ATOM 1734 C CA . LEU A 1 221 ? -10.328 7.988 17.765 1.00 91.56 221 LEU A CA 1
ATOM 1735 C C . LEU A 1 221 ? -9.964 9.469 17.545 1.00 91.56 221 LEU A C 1
ATOM 1737 O O . LEU A 1 221 ? -9.325 10.094 18.383 1.00 91.56 221 LEU A O 1
ATOM 1741 N N . LYS A 1 222 ? -10.394 10.055 16.418 1.00 91.50 222 LYS A N 1
ATOM 1742 C CA . LYS A 1 222 ? -10.111 11.454 16.047 1.00 91.50 222 LYS A CA 1
ATOM 1743 C C . LYS A 1 222 ? -10.518 12.494 17.105 1.00 91.50 222 LYS A C 1
ATOM 1745 O O . LYS A 1 222 ? -10.021 13.618 17.061 1.00 91.50 222 LYS A O 1
ATOM 1750 N N . TYR A 1 223 ? -11.449 12.163 17.999 1.00 92.38 223 TYR A N 1
ATOM 1751 C CA . TYR A 1 223 ? -11.918 13.062 19.059 1.00 92.38 223 TYR A CA 1
ATOM 1752 C C . TYR A 1 223 ? -11.364 12.734 20.450 1.00 92.38 223 TYR A C 1
ATOM 1754 O O . TYR A 1 223 ? -11.792 13.362 21.414 1.00 92.38 223 TYR A O 1
ATOM 1762 N N . GLU A 1 224 ? -10.439 11.783 20.553 1.00 92.69 224 GLU A N 1
ATOM 1763 C CA . GLU A 1 224 ? -9.719 11.475 21.791 1.00 92.69 224 GLU A CA 1
ATOM 1764 C C . GLU A 1 224 ? -8.366 12.197 21.825 1.00 92.69 224 GLU A C 1
ATOM 1766 O O . GLU A 1 224 ? -7.893 12.728 20.812 1.00 92.69 224 GLU A O 1
ATOM 1771 N N . ASP A 1 225 ? -7.730 12.220 22.995 1.00 91.75 225 ASP A N 1
ATOM 1772 C CA . ASP A 1 225 ? -6.340 12.649 23.107 1.00 91.75 225 ASP A CA 1
ATOM 1773 C C . ASP A 1 225 ? -5.361 11.578 22.592 1.00 91.75 225 ASP A C 1
ATOM 1775 O O . ASP A 1 225 ? -5.707 10.417 22.363 1.00 91.75 225 ASP A O 1
ATOM 1779 N N . VAL A 1 226 ? -4.118 12.006 22.363 1.00 88.00 226 VAL A N 1
ATOM 1780 C CA . VAL A 1 226 ? -3.076 11.154 21.780 1.00 88.00 226 VAL A CA 1
ATOM 1781 C C . VAL A 1 226 ? -2.702 9.977 22.678 1.00 88.00 226 VAL A C 1
ATOM 1783 O O . VAL A 1 226 ? -2.384 8.915 22.147 1.00 88.00 226 VAL A O 1
ATOM 1786 N N . ASP A 1 227 ? -2.753 10.144 23.999 1.00 90.31 227 ASP A N 1
ATOM 1787 C CA . ASP A 1 227 ? -2.356 9.101 24.941 1.00 90.31 227 ASP A CA 1
ATOM 1788 C C . ASP A 1 227 ? -3.437 8.015 24.969 1.00 90.31 227 ASP A C 1
ATOM 1790 O O . ASP A 1 227 ? -3.125 6.839 24.828 1.00 90.31 227 ASP A O 1
ATOM 1794 N N . VAL A 1 228 ? -4.718 8.402 24.983 1.00 91.00 228 VAL A N 1
ATOM 1795 C CA . VAL A 1 228 ? -5.852 7.473 24.842 1.00 91.00 228 VAL A CA 1
ATOM 1796 C C . VAL A 1 228 ? -5.828 6.752 23.492 1.00 91.00 228 VAL A C 1
ATOM 1798 O O . VAL A 1 228 ? -6.063 5.541 23.433 1.00 91.00 228 VAL A O 1
ATOM 1801 N N . TRP A 1 229 ? -5.525 7.464 22.399 1.00 91.44 229 TRP A N 1
ATOM 1802 C CA . TRP A 1 229 ? -5.356 6.836 21.086 1.00 91.44 229 TRP A CA 1
ATOM 1803 C C . TRP A 1 229 ? -4.223 5.802 21.116 1.00 91.44 229 TRP A C 1
ATOM 1805 O O . TRP A 1 229 ? -4.414 4.663 20.678 1.00 91.44 229 TRP A O 1
ATOM 1815 N N . ALA A 1 230 ? -3.063 6.186 21.654 1.00 87.38 230 ALA A N 1
ATOM 1816 C CA . ALA A 1 230 ? -1.879 5.342 21.701 1.00 87.38 230 ALA A CA 1
ATOM 1817 C C . ALA A 1 230 ? -2.111 4.122 22.590 1.00 87.38 230 ALA A C 1
ATOM 1819 O O . ALA A 1 230 ? -1.845 3.012 22.145 1.00 87.38 230 ALA A O 1
ATOM 1820 N N . ASP A 1 231 ? -2.667 4.295 23.787 1.00 88.31 231 ASP A N 1
ATOM 1821 C CA . ASP A 1 231 ? -2.949 3.214 24.730 1.00 88.31 231 ASP A CA 1
ATOM 1822 C C . ASP A 1 231 ? -3.908 2.182 24.138 1.00 88.31 231 ASP A C 1
ATOM 1824 O O . ASP A 1 231 ? -3.663 0.976 24.245 1.00 88.31 231 ASP A O 1
ATOM 1828 N N . PHE A 1 232 ? -4.968 2.626 23.455 1.00 88.19 232 PHE A N 1
ATOM 1829 C CA . PHE A 1 232 ? -5.908 1.717 22.801 1.00 88.19 232 PHE A CA 1
ATOM 1830 C C . PHE A 1 232 ? -5.238 0.938 21.662 1.00 88.19 232 PHE A C 1
ATOM 1832 O O . PHE A 1 232 ? -5.315 -0.292 21.604 1.00 88.19 232 PHE A O 1
ATOM 1839 N N . VAL A 1 233 ? -4.546 1.642 20.764 1.00 85.75 233 VAL A N 1
ATOM 1840 C CA . VAL A 1 233 ? -3.902 1.036 19.593 1.00 85.75 233 VAL A CA 1
ATOM 1841 C C . VAL A 1 233 ? -2.751 0.115 20.004 1.00 85.75 233 VAL A C 1
ATOM 1843 O O . VAL A 1 233 ? -2.668 -1.007 19.512 1.00 85.75 233 VAL A O 1
ATOM 1846 N N . LEU A 1 234 ? -1.908 0.525 20.953 1.00 81.19 234 LEU A N 1
ATOM 1847 C CA . LEU A 1 234 ? -0.816 -0.287 21.495 1.00 81.19 234 LEU A CA 1
ATOM 1848 C C . LEU A 1 234 ? -1.337 -1.527 22.220 1.00 81.19 234 LEU A C 1
ATOM 1850 O O . LEU A 1 234 ? -0.752 -2.599 22.079 1.00 81.19 234 LEU A O 1
ATOM 1854 N N . SER A 1 235 ? -2.451 -1.421 22.944 1.00 81.69 235 SER A N 1
ATOM 1855 C CA . SER A 1 235 ? -3.079 -2.577 23.591 1.00 81.69 235 SER A CA 1
ATOM 1856 C C . SER A 1 235 ? -3.597 -3.604 22.579 1.00 81.69 235 SER A C 1
ATOM 1858 O O . SER A 1 235 ? -3.500 -4.803 22.839 1.00 81.69 235 SER A O 1
ATOM 1860 N N . LEU A 1 236 ? -4.062 -3.166 21.401 1.00 78.69 236 LEU A N 1
ATOM 1861 C CA . LEU A 1 236 ? -4.524 -4.058 20.328 1.00 78.69 236 LEU A CA 1
ATOM 1862 C C . LEU A 1 236 ? -3.410 -4.905 19.690 1.00 78.69 236 LEU A C 1
ATOM 1864 O O . LEU A 1 236 ? -3.701 -6.011 19.237 1.00 78.69 236 LEU A O 1
ATOM 1868 N N . TYR A 1 237 ? -2.161 -4.420 19.629 1.00 72.81 237 TYR A N 1
ATOM 1869 C CA . TYR A 1 237 ? -1.068 -5.159 18.969 1.00 72.81 237 TYR A CA 1
ATOM 1870 C C . TYR A 1 237 ? 0.130 -5.534 19.865 1.00 72.81 237 TYR A C 1
ATOM 1872 O O . TYR A 1 237 ? 0.901 -6.409 19.478 1.00 72.81 237 TYR A O 1
ATOM 1880 N N . GLY A 1 238 ? 0.318 -4.917 21.039 1.00 59.59 238 GLY A N 1
ATOM 1881 C CA . GLY A 1 238 ? 1.554 -5.011 21.840 1.00 59.59 238 GLY A CA 1
ATOM 1882 C C . GLY A 1 238 ? 1.409 -5.297 23.347 1.00 59.59 238 GLY A C 1
ATOM 1883 O O . GLY A 1 238 ? 2.431 -5.417 24.021 1.00 59.59 238 GLY A O 1
ATOM 1884 N N . GLY A 1 239 ? 0.192 -5.407 23.897 1.00 56.56 239 GLY A N 1
ATOM 1885 C CA . GLY A 1 239 ? -0.055 -5.607 25.342 1.00 56.56 239 GLY A CA 1
ATOM 1886 C C . GLY A 1 239 ? 0.141 -7.048 25.874 1.00 56.56 239 GLY A C 1
ATOM 1887 O O . GLY A 1 239 ? 0.528 -7.934 25.117 1.00 56.56 239 GLY A O 1
ATOM 1888 N N . PRO A 1 240 ? -0.166 -7.335 27.164 1.00 46.91 240 PRO A N 1
ATOM 1889 C CA . PRO A 1 240 ? -0.182 -8.697 27.747 1.00 46.91 240 PRO A CA 1
ATOM 1890 C C . PRO A 1 240 ? -1.280 -9.596 27.152 1.00 46.91 240 PRO A C 1
ATOM 1892 O O . PRO A 1 240 ? -1.261 -10.817 27.297 1.00 46.91 240 PRO A O 1
ATOM 1895 N N . TYR A 1 241 ? -2.210 -8.978 26.428 1.00 49.38 241 TYR A N 1
ATOM 1896 C CA . TYR A 1 241 ? -3.149 -9.602 25.503 1.00 49.38 241 TYR A CA 1
ATOM 1897 C C . TYR A 1 241 ? -2.479 -9.982 24.183 1.00 49.38 241 TYR A C 1
ATOM 1899 O O . TYR A 1 241 ? -3.171 -10.299 23.217 1.00 49.38 241 TYR A O 1
ATOM 1907 N N . CYS A 1 242 ? -1.138 -9.973 24.150 1.00 42.06 242 CYS A N 1
ATOM 1908 C CA . CYS A 1 242 ? -0.333 -10.491 23.072 1.00 42.06 242 CYS A CA 1
ATOM 1909 C C . CYS A 1 242 ? -0.900 -11.845 22.679 1.00 42.06 242 CYS A C 1
ATOM 1911 O O . CYS A 1 242 ? -1.021 -12.817 23.426 1.00 42.06 242 CYS A O 1
ATOM 1913 N N . MET A 1 243 ? -1.384 -11.805 21.463 1.00 44.91 243 MET A N 1
ATOM 1914 C CA . MET A 1 243 ? -2.118 -12.826 20.791 1.00 44.91 243 MET A CA 1
ATOM 1915 C C . MET A 1 243 ? -1.162 -13.982 20.489 1.00 44.91 243 MET A C 1
ATOM 1917 O O . MET A 1 243 ? -0.492 -14.037 19.454 1.00 44.91 243 MET A O 1
ATOM 1921 N N . GLY A 1 244 ? -1.028 -14.857 21.488 1.00 34.16 244 GLY A N 1
ATOM 1922 C CA . GLY A 1 244 ? 0.090 -15.764 21.750 1.00 34.16 244 GLY A CA 1
ATOM 1923 C C . GLY A 1 244 ? 0.161 -17.002 20.869 1.00 34.16 244 GLY A C 1
ATOM 1924 O O . GLY A 1 244 ? 0.396 -18.104 21.350 1.00 34.16 244 GLY A O 1
ATOM 1925 N N . GLY A 1 245 ? -0.002 -16.800 19.566 1.00 38.97 245 GLY A N 1
ATOM 1926 C CA . GLY A 1 245 ? 0.724 -17.556 18.551 1.00 38.97 245 GLY A CA 1
ATOM 1927 C C . GLY A 1 245 ? 1.630 -16.681 17.671 1.00 38.97 245 GLY A C 1
ATOM 1928 O O . GLY A 1 245 ? 2.342 -17.242 16.845 1.00 38.97 245 GLY A O 1
ATOM 1929 N N . GLY A 1 246 ? 1.586 -15.339 17.786 1.00 46.50 246 GLY A N 1
ATOM 1930 C CA . GLY A 1 246 ? 2.443 -14.407 17.027 1.00 46.50 246 GLY A CA 1
ATOM 1931 C C . GLY A 1 246 ? 1.865 -13.808 15.728 1.00 46.50 246 GLY A C 1
ATOM 1932 O O . GLY A 1 246 ? 2.638 -13.543 14.813 1.00 46.50 246 GLY A O 1
ATOM 1933 N N . TRP A 1 247 ? 0.540 -13.611 15.605 1.00 52.34 247 TRP A N 1
ATOM 1934 C CA . TRP A 1 247 ? -0.121 -13.345 14.301 1.00 52.34 247 TRP A CA 1
ATOM 1935 C C . TRP A 1 247 ? -0.898 -12.025 14.165 1.00 52.34 247 TRP A C 1
ATOM 1937 O O . TRP A 1 247 ? -1.433 -11.753 13.094 1.00 52.34 247 TRP A O 1
ATOM 1947 N N . SER A 1 248 ? -0.977 -11.188 15.195 1.00 60.97 248 SER A N 1
ATOM 1948 C CA . SER A 1 248 ? -1.897 -10.035 15.187 1.00 60.97 248 SER A CA 1
ATOM 1949 C C . SER A 1 248 ? -1.300 -8.837 14.500 1.00 60.97 248 SER A C 1
ATOM 1951 O O . SER A 1 248 ? -0.615 -8.014 15.106 1.00 60.97 248 SER A O 1
ATOM 1953 N N . THR A 1 249 ? -1.554 -8.757 13.207 1.00 76.81 249 THR A N 1
ATOM 1954 C CA . THR A 1 249 ? -1.198 -7.585 12.430 1.00 76.81 249 THR A CA 1
ATOM 1955 C C . THR A 1 249 ? -2.347 -6.592 12.488 1.00 76.81 249 THR A C 1
ATOM 1957 O O . THR A 1 249 ? -3.456 -6.895 12.041 1.00 76.81 249 THR A O 1
ATOM 1960 N N . LEU A 1 250 ? -2.083 -5.410 13.043 1.00 87.44 250 LEU A N 1
ATOM 1961 C CA . LEU A 1 250 ? -2.982 -4.268 12.925 1.00 87.44 250 LEU A CA 1
ATOM 1962 C C . LEU A 1 250 ? -2.548 -3.461 11.706 1.00 87.44 250 LEU A C 1
ATOM 1964 O O . LEU A 1 250 ? -1.468 -2.869 11.695 1.00 87.44 250 LEU A O 1
ATOM 1968 N N . VAL A 1 251 ? -3.379 -3.448 10.673 1.00 90.56 251 VAL A N 1
ATOM 1969 C CA . VAL A 1 251 ? -3.126 -2.696 9.448 1.00 90.56 251 VAL A CA 1
ATOM 1970 C C . VAL A 1 251 ? -4.024 -1.470 9.447 1.00 90.56 251 VAL A C 1
ATOM 1972 O O . VAL A 1 251 ? -5.238 -1.564 9.302 1.00 90.56 251 VAL A O 1
ATOM 1975 N N . LEU A 1 252 ? -3.423 -0.304 9.618 1.00 93.38 252 LEU A N 1
ATOM 1976 C CA . LEU A 1 252 ? -4.088 0.981 9.503 1.00 93.38 252 LEU A CA 1
ATOM 1977 C C . LEU A 1 252 ? -3.982 1.439 8.050 1.00 93.38 252 LEU A C 1
ATOM 1979 O O . LEU A 1 252 ? -2.882 1.653 7.550 1.00 93.38 252 LEU A O 1
ATOM 1983 N N . VAL A 1 253 ? -5.111 1.568 7.364 1.00 93.75 253 VAL A N 1
ATOM 1984 C CA . VAL A 1 253 ? -5.167 1.964 5.957 1.00 93.75 253 VAL A CA 1
ATOM 1985 C C . VAL A 1 253 ? -5.915 3.278 5.838 1.00 93.75 253 VAL A C 1
ATOM 1987 O O . VAL A 1 253 ? -7.047 3.416 6.301 1.00 93.75 253 VAL A O 1
ATOM 1990 N N . ASP A 1 254 ? -5.286 4.239 5.178 1.00 93.44 254 ASP A N 1
ATOM 1991 C CA . ASP A 1 254 ? -5.944 5.474 4.765 1.00 93.44 254 ASP A CA 1
ATOM 1992 C C . ASP A 1 254 ? -5.312 5.996 3.473 1.00 93.44 254 ASP A C 1
ATOM 1994 O O . ASP A 1 254 ? -4.255 5.531 3.042 1.00 93.44 254 ASP A O 1
ATOM 1998 N N . GLN A 1 255 ? -5.956 6.967 2.846 1.00 91.00 255 GLN A N 1
ATOM 1999 C CA . GLN A 1 255 ? -5.461 7.595 1.632 1.00 91.00 255 GLN A CA 1
ATOM 2000 C C . GLN A 1 255 ? -4.234 8.482 1.905 1.00 91.00 255 GLN A C 1
ATOM 2002 O O . GLN A 1 255 ? -4.117 9.079 2.980 1.00 91.00 255 GLN A O 1
ATOM 2007 N N . PRO A 1 256 ? -3.321 8.634 0.926 1.00 87.69 256 PRO A N 1
ATOM 2008 C CA . PRO A 1 256 ? -2.074 9.384 1.078 1.00 87.69 256 PRO A CA 1
ATOM 2009 C C . PRO A 1 256 ? -2.185 10.752 1.767 1.00 87.69 256 PRO A C 1
ATOM 2011 O O . PRO A 1 256 ? -1.352 11.055 2.617 1.00 87.69 256 PRO A O 1
ATOM 2014 N N . HIS A 1 257 ? -3.200 11.552 1.432 1.00 89.38 257 HIS A N 1
ATOM 2015 C CA . HIS A 1 257 ? -3.383 12.900 1.979 1.00 89.38 257 HIS A CA 1
ATOM 2016 C C . HIS A 1 257 ? -4.019 12.917 3.377 1.00 89.38 257 HIS A C 1
ATOM 2018 O O . HIS A 1 257 ? -3.763 13.833 4.152 1.00 89.38 257 HIS A O 1
ATOM 2024 N N . ALA A 1 258 ? -4.803 11.900 3.747 1.00 90.31 258 ALA A N 1
ATOM 2025 C CA . ALA A 1 258 ? -5.376 11.821 5.090 1.00 90.31 258 ALA A CA 1
ATOM 2026 C C . ALA A 1 258 ? -4.276 11.666 6.149 1.00 90.31 258 ALA A C 1
ATOM 2028 O O . ALA A 1 258 ? -4.341 12.290 7.205 1.00 90.31 258 ALA A O 1
ATOM 2029 N N . TRP A 1 259 ? -3.222 10.912 5.820 1.00 90.56 259 TRP A N 1
ATOM 2030 C CA . TRP A 1 259 ? -2.023 10.792 6.650 1.00 90.56 259 TRP A CA 1
ATOM 2031 C C . TRP A 1 259 ? -1.269 12.114 6.808 1.00 90.56 259 TRP A C 1
ATOM 2033 O O . TRP A 1 259 ? -0.697 12.372 7.867 1.00 90.56 259 TRP A O 1
ATOM 2043 N N . GLU A 1 260 ? -1.277 12.962 5.777 1.00 87.75 260 GLU A N 1
ATOM 2044 C CA . GLU A 1 260 ? -0.673 14.294 5.844 1.00 87.75 260 GLU A CA 1
ATOM 2045 C C . GLU A 1 260 ? -1.446 15.184 6.818 1.00 87.75 260 GLU A C 1
ATOM 2047 O O . GLU A 1 260 ? -0.825 15.876 7.619 1.00 87.75 260 GLU A O 1
ATOM 2052 N N . ASP A 1 261 ? -2.775 15.105 6.834 1.00 87.88 261 ASP A N 1
ATOM 2053 C CA . ASP A 1 261 ? -3.640 15.905 7.710 1.00 87.88 261 ASP A CA 1
ATOM 2054 C C . ASP A 1 261 ? -3.956 15.238 9.060 1.00 87.88 261 ASP A C 1
ATOM 2056 O O . ASP A 1 261 ? -4.775 15.734 9.842 1.00 87.88 261 ASP A O 1
ATOM 2060 N N . TRP A 1 262 ? -3.318 14.107 9.360 1.00 89.94 262 TRP A N 1
ATOM 2061 C CA . TRP A 1 262 ? -3.637 13.328 10.547 1.00 89.94 262 TRP A CA 1
ATOM 2062 C C . TRP A 1 262 ? -3.262 14.064 11.840 1.00 89.94 262 TRP A C 1
ATOM 2064 O O . TRP A 1 262 ? -2.144 14.562 12.004 1.00 89.94 262 TRP A O 1
ATOM 2074 N N . ALA A 1 263 ? -4.197 14.085 12.795 1.00 83.44 263 ALA A N 1
ATOM 2075 C CA . ALA A 1 263 ? -4.084 14.850 14.037 1.00 83.44 263 ALA A CA 1
ATOM 2076 C C . ALA A 1 263 ? -2.854 14.472 14.883 1.00 83.44 263 ALA A C 1
ATOM 2078 O O . ALA A 1 263 ? -2.292 15.327 15.566 1.00 83.44 263 ALA A O 1
ATOM 2079 N N . PHE A 1 264 ? -2.398 13.217 14.802 1.00 83.62 264 PHE A N 1
ATOM 2080 C CA . PHE A 1 264 ? -1.295 12.699 15.616 1.00 83.62 264 PHE A CA 1
ATOM 2081 C C . PHE A 1 264 ? 0.054 12.641 14.879 1.00 83.62 264 PHE A C 1
ATOM 2083 O O . PHE A 1 264 ? 1.045 12.183 15.452 1.00 83.62 264 PHE A O 1
ATOM 2090 N N . ARG A 1 265 ? 0.145 13.166 13.645 1.00 82.94 265 ARG A N 1
ATOM 2091 C CA . ARG A 1 265 ? 1.348 13.069 12.786 1.00 82.94 265 ARG A CA 1
ATOM 2092 C C . ARG A 1 265 ? 2.635 13.626 13.412 1.00 82.94 265 ARG A C 1
ATOM 2094 O O . ARG A 1 265 ? 3.728 13.244 13.018 1.00 82.94 265 ARG A O 1
ATOM 2101 N N . SER A 1 266 ? 2.514 14.585 14.331 1.00 79.62 266 SER A N 1
ATOM 2102 C CA . SER A 1 266 ? 3.644 15.306 14.944 1.00 79.62 266 SER A CA 1
ATOM 2103 C C . SER A 1 266 ? 3.881 14.914 16.405 1.00 79.62 266 SER A C 1
ATOM 2105 O O . SER A 1 266 ? 4.558 15.635 17.134 1.00 79.62 266 SER A O 1
ATOM 2107 N N . THR A 1 267 ? 3.296 13.802 16.845 1.00 80.12 267 THR A N 1
ATOM 2108 C CA . THR A 1 267 ? 3.371 13.330 18.232 1.00 80.12 267 THR A CA 1
ATOM 2109 C C . THR A 1 267 ? 4.498 12.304 18.411 1.00 80.12 267 THR A C 1
ATOM 2111 O O . THR A 1 267 ? 4.992 11.760 17.421 1.00 80.12 267 THR A O 1
ATOM 2114 N N . PRO A 1 268 ? 4.918 11.989 19.651 1.00 74.19 268 PRO A N 1
ATOM 2115 C CA . PRO A 1 268 ? 5.893 10.923 19.913 1.00 74.19 268 PRO A CA 1
ATOM 2116 C C . PRO A 1 268 ? 5.453 9.539 19.408 1.00 74.19 268 PRO A C 1
ATOM 2118 O O . PRO A 1 268 ? 6.293 8.671 19.193 1.00 74.19 268 PRO A O 1
ATOM 2121 N N . HIS A 1 269 ? 4.147 9.356 19.196 1.00 70.31 269 HIS A N 1
ATOM 2122 C CA . HIS A 1 269 ? 3.529 8.140 18.670 1.00 70.31 269 HIS A CA 1
ATOM 2123 C C . HIS A 1 269 ? 3.268 8.210 17.157 1.00 70.31 269 HIS A C 1
ATOM 2125 O O . HIS A 1 269 ? 2.500 7.407 16.628 1.00 70.31 269 HIS A O 1
ATOM 2131 N N . ALA A 1 270 ? 3.887 9.165 16.449 1.00 72.56 270 ALA A N 1
ATOM 2132 C CA . ALA A 1 270 ? 3.783 9.260 14.999 1.00 72.56 270 ALA A CA 1
ATOM 2133 C C . ALA A 1 270 ? 4.187 7.933 14.341 1.00 72.56 270 ALA A C 1
ATOM 2135 O O . ALA A 1 270 ? 5.240 7.361 14.629 1.00 72.56 270 ALA A O 1
ATOM 2136 N N . ILE A 1 271 ? 3.326 7.448 13.449 1.00 80.12 271 ILE A N 1
ATOM 2137 C CA . ILE A 1 271 ? 3.510 6.164 12.780 1.00 80.12 271 ILE A CA 1
ATOM 2138 C C . ILE A 1 271 ? 4.276 6.384 11.479 1.00 80.12 271 ILE A C 1
ATOM 2140 O O . ILE A 1 271 ? 3.987 7.313 10.724 1.00 80.12 271 ILE A O 1
ATOM 2144 N N . ASP A 1 272 ? 5.223 5.495 11.196 1.00 82.31 272 ASP A N 1
ATOM 2145 C CA . ASP A 1 272 ? 5.871 5.429 9.890 1.00 82.31 272 ASP A CA 1
ATOM 2146 C C . ASP A 1 272 ? 4.882 4.897 8.841 1.00 82.31 272 ASP A C 1
ATOM 2148 O O . ASP A 1 272 ? 4.570 3.700 8.800 1.00 82.31 272 ASP A O 1
ATOM 2152 N N . VAL A 1 273 ? 4.348 5.810 8.023 1.00 82.12 273 VAL A N 1
ATOM 2153 C CA . VAL A 1 273 ? 3.381 5.491 6.969 1.00 82.12 273 VAL A CA 1
ATOM 2154 C C . VAL A 1 273 ? 4.116 4.908 5.776 1.00 82.12 273 VAL A C 1
ATOM 2156 O O . VAL A 1 273 ? 4.895 5.571 5.090 1.00 82.12 273 VAL A O 1
ATOM 2159 N N . GLN A 1 274 ? 3.817 3.653 5.488 1.00 79.31 274 GLN A N 1
ATOM 2160 C CA . GLN A 1 274 ? 4.468 2.922 4.426 1.00 79.31 274 GLN A CA 1
ATOM 2161 C C . GLN A 1 274 ? 3.722 3.099 3.106 1.00 79.31 274 GLN A C 1
ATOM 2163 O O . GLN A 1 274 ? 2.515 2.877 2.996 1.00 79.31 274 GLN A O 1
ATOM 2168 N N . ARG A 1 275 ? 4.496 3.462 2.085 1.00 76.69 275 ARG A N 1
ATOM 2169 C CA . ARG A 1 275 ? 4.125 3.379 0.672 1.00 76.69 275 ARG A CA 1
ATOM 2170 C C . ARG A 1 275 ? 4.984 2.302 0.010 1.00 76.69 275 ARG A C 1
ATOM 2172 O O . ARG A 1 275 ? 5.952 1.805 0.615 1.00 76.69 275 ARG A O 1
ATOM 2179 N N . ILE A 1 276 ? 4.604 1.893 -1.194 1.00 64.81 276 ILE A N 1
ATOM 2180 C CA . ILE A 1 276 ? 5.488 1.065 -2.010 1.00 64.81 276 ILE A CA 1
ATOM 2181 C C . ILE A 1 276 ? 6.597 1.858 -2.617 1.00 64.81 276 ILE A C 1
ATOM 2183 O O . ILE A 1 276 ? 6.444 3.077 -2.839 1.00 64.81 276 ILE A O 1
#

Mean predicted aligned error: 6.28 Å

Sequence (276 aa):
MYLPSDHPLWDDHSGGTGHDMPAWKDGDEEKALVYWNALDDKSRAVLRYLFGRSGWQIHNGELVKQLGLDPEGRKNAPNVLAGVLNRVNEAGAMTGRRPPFRWWAGEDGARYAVPVETAAVFERAVLADRVQQKRGTMLALALDPPEVRKFIEHLDWTFDGPDVRMVLGSACTTVARAIPQFVAALQLPYDAAFSTDDFFDHLDDVSRRRCIVVTDACSLLKYEDVDVWADFVLSLYGGPYCMGGGWSTLVLVDQPHAWEDWAFRSTPHAIDVQRI